Protein AF-A0A7C6YV08-F1 (afdb_monomer)

Foldseek 3Di:
DVVVVVVLVVFDFLDPPADKDKDKDQAKDWPPDDRARIKIFIAGPPDPPHLLRLLQSVLVVVPPPQKDKDKACTIAGPPDDDGGSTMMGMDGDPDDPDDDPVVDPFDPVVQAEVDPDAQLRRFDDDVRPLQWHWYDDPPDIWIWGAADDPPCNVPDDNSSSSNSRSVNSRQVVDVVPDDHDHWDADFQDDPDPRTTTGTD

Secondary structure (DSSP, 8-state):
-HHHHHHHTTSPPSSTT---EEEEES-EESTT----SEEEEEE--S-TTHHHHHHHHHHSGGGSTT-EEEEESS-EESS--SPPSEEEEEE--SS-----GGG-----GGGTBSSS--GGGG---TTS---B-BEE-SS-EEEEEEPPPTTHHHH---HHHHHHHHHHHHHHHHHHHSSPP---B--SBPSSTTEEEEE-

Nearest PDB structures (foldseek):
  1vkw-assembly1_A  TM=6.838E-01  e=5.690E-09  Thermotoga maritima MSB8
  8pkd-assembly1_D  TM=3.858E-01  e=5.523E+00  Orrella dioscoreae
  2dcl-assembly1_C-2  TM=2.223E-01  e=6.626E+00  Pyrococcus horikoshii

pLDDT: mean 86.02, std 8.95, range [53.88, 97.19]

Radius of gyration: 16.63 Å; Cα contacts (8 Å, |Δi|>4): 338; chains: 1; bounding box: 40×39×45 Å

Mean predicted aligned error: 5.74 Å

Solvent-accessible surface area (backbone atoms only — not comparable to full-atom values): 11865 Å² total; per-residue (Å²): 110,72,72,58,58,64,45,56,80,72,50,72,64,66,46,88,89,63,78,70,50,70,50,79,44,69,55,71,48,58,62,86,66,70,97,47,77,35,30,45,35,33,31,64,91,82,53,91,66,44,50,28,34,49,21,21,42,64,46,55,70,65,69,46,86,80,53,39,73,47,83,30,83,59,39,35,56,78,84,58,79,76,79,50,76,39,29,31,36,34,41,80,54,96,58,87,82,81,74,60,79,86,75,58,92,60,77,63,62,78,71,38,26,81,54,96,81,63,70,32,70,77,44,69,36,85,94,60,72,60,55,50,31,40,45,73,56,99,88,50,54,35,35,32,34,49,62,64,56,84,71,54,48,79,74,60,80,54,64,48,25,32,46,11,26,29,49,34,38,36,37,57,58,43,44,73,79,49,70,84,73,74,69,44,82,48,80,51,83,38,95,49,90,63,33,34,26,40,26,58

Structure (mmCIF, N/CA/C/O backbone):
data_AF-A0A7C6YV08-F1
#
_entry.id   AF-A0A7C6YV08-F1
#
loop_
_atom_site.group_PDB
_atom_site.id
_atom_site.type_symbol
_atom_site.label_atom_id
_atom_site.label_alt_id
_atom_site.label_comp_id
_atom_site.label_asym_id
_atom_site.label_entity_id
_atom_site.label_seq_id
_atom_site.pdbx_PDB_ins_code
_atom_site.Cartn_x
_atom_site.Cartn_y
_atom_site.Cartn_z
_atom_site.occupancy
_atom_site.B_iso_or_equiv
_atom_site.auth_seq_id
_atom_site.auth_comp_id
_atom_site.auth_asym_id
_atom_site.auth_atom_id
_atom_site.pdbx_PDB_model_num
ATOM 1 N N . MET A 1 1 ? 9.322 -14.204 -16.835 1.00 55.22 1 MET A N 1
ATOM 2 C CA . MET A 1 1 ? 8.177 -13.265 -16.917 1.00 55.22 1 MET A CA 1
ATOM 3 C C . MET A 1 1 ? 6.812 -13.955 -17.002 1.00 55.22 1 MET A C 1
ATOM 5 O O . MET A 1 1 ? 5.996 -13.657 -16.143 1.00 55.22 1 MET A O 1
ATOM 9 N N . LYS A 1 2 ? 6.558 -14.915 -17.918 1.00 53.88 2 LYS A N 1
ATOM 10 C CA . LYS A 1 2 ? 5.253 -15.627 -18.014 1.00 53.88 2 LYS A CA 1
ATOM 11 C C . LYS A 1 2 ? 4.729 -16.226 -16.692 1.00 53.88 2 LYS A C 1
ATOM 13 O O . LYS A 1 2 ? 3.536 -16.176 -16.443 1.00 53.88 2 LYS A O 1
ATOM 18 N N . GLY A 1 3 ? 5.613 -16.720 -15.821 1.00 64.44 3 GLY A N 1
ATOM 19 C CA . GLY A 1 3 ? 5.219 -17.250 -14.506 1.00 64.44 3 GLY A CA 1
ATOM 20 C C . GLY A 1 3 ? 4.667 -16.204 -13.526 1.00 64.44 3 GLY A C 1
ATOM 21 O O . GLY A 1 3 ? 3.770 -16.526 -12.762 1.00 64.44 3 GLY A O 1
ATOM 22 N N . ILE A 1 4 ? 5.149 -14.953 -13.573 1.00 65.19 4 ILE A N 1
ATOM 23 C CA . ILE A 1 4 ? 4.605 -13.859 -12.744 1.00 65.19 4 ILE A CA 1
ATOM 24 C C . ILE A 1 4 ? 3.259 -13.395 -13.313 1.00 65.19 4 ILE A C 1
ATOM 26 O O . ILE A 1 4 ? 2.347 -13.139 -12.538 1.00 65.19 4 ILE A O 1
ATOM 30 N N . LEU A 1 5 ? 3.118 -13.352 -14.648 1.00 64.62 5 LEU A N 1
ATOM 31 C CA . LEU A 1 5 ? 1.858 -12.994 -15.314 1.00 64.62 5 LEU A CA 1
ATOM 32 C C . LEU A 1 5 ? 0.721 -13.921 -14.872 1.00 64.62 5 LEU A C 1
ATOM 34 O O . LEU A 1 5 ? -0.278 -13.464 -14.334 1.00 64.62 5 LEU A O 1
ATOM 38 N N . ASN A 1 6 ? 0.938 -15.230 -15.012 1.00 67.38 6 ASN A N 1
ATOM 39 C CA . ASN A 1 6 ? -0.061 -16.237 -14.663 1.00 67.38 6 ASN A CA 1
ATOM 40 C C . ASN A 1 6 ? -0.353 -16.283 -13.154 1.00 67.38 6 ASN A C 1
ATOM 42 O O . ASN A 1 6 ? -1.412 -16.752 -12.751 1.00 67.38 6 ASN A O 1
ATOM 46 N N . ALA A 1 7 ? 0.585 -15.834 -12.312 1.00 76.31 7 ALA A N 1
ATOM 47 C CA . ALA A 1 7 ? 0.381 -15.786 -10.869 1.00 76.31 7 ALA A CA 1
ATOM 48 C C . ALA A 1 7 ? -0.539 -14.629 -10.451 1.00 76.31 7 ALA A C 1
ATOM 50 O O . ALA A 1 7 ? -1.307 -14.798 -9.509 1.00 76.31 7 ALA A O 1
ATOM 51 N N . ILE A 1 8 ? -0.491 -13.486 -11.153 1.00 81.12 8 ILE A N 1
ATOM 52 C CA . ILE A 1 8 ? -1.319 -12.314 -10.827 1.00 81.12 8 ILE A CA 1
ATOM 53 C C . ILE A 1 8 ? -2.809 -12.632 -10.957 1.00 81.12 8 ILE A C 1
ATOM 55 O O . ILE A 1 8 ? -3.580 -12.255 -10.077 1.00 81.12 8 ILE A O 1
ATOM 59 N N . ASP A 1 9 ? -3.200 -13.395 -11.978 1.00 78.56 9 ASP A N 1
ATOM 60 C CA . ASP A 1 9 ? -4.594 -13.816 -12.177 1.00 78.56 9 ASP A CA 1
ATOM 61 C C . ASP A 1 9 ? -5.114 -14.720 -11.042 1.00 78.56 9 ASP A C 1
ATOM 63 O O . ASP A 1 9 ? -6.318 -14.799 -10.805 1.00 78.56 9 ASP A O 1
ATOM 67 N N . GLY A 1 10 ? -4.212 -15.393 -10.319 1.00 83.62 10 GLY A N 1
ATOM 68 C CA . GLY A 1 10 ? -4.532 -16.224 -9.157 1.00 83.62 10 GLY A CA 1
ATOM 69 C C . GLY A 1 10 ? -4.480 -15.489 -7.814 1.00 83.62 10 GLY A C 1
ATOM 70 O O . GLY A 1 10 ? -4.758 -16.099 -6.780 1.00 83.62 10 GLY A O 1
ATOM 71 N N . PHE A 1 11 ? -4.097 -14.210 -7.792 1.00 88.75 11 PHE A N 1
ATOM 72 C CA . PHE A 1 11 ? -3.997 -13.438 -6.556 1.00 88.75 11 PHE A CA 1
ATOM 73 C C . PHE A 1 11 ? -5.352 -12.946 -6.057 1.00 88.75 11 PHE A C 1
ATOM 75 O O . PHE A 1 11 ? -6.316 -12.751 -6.797 1.00 88.75 11 PHE A O 1
ATOM 82 N N . ILE A 1 12 ? -5.412 -12.710 -4.747 1.00 89.00 12 ILE A N 1
ATOM 83 C CA . ILE A 1 12 ? -6.632 -12.262 -4.085 1.00 89.00 12 ILE A CA 1
ATOM 84 C C . ILE A 1 12 ? -6.929 -10.830 -4.537 1.00 89.00 12 ILE A C 1
ATOM 86 O O . ILE A 1 12 ? -6.088 -9.939 -4.418 1.00 89.00 12 ILE A O 1
ATOM 90 N N . SER A 1 13 ? -8.141 -10.588 -5.024 1.00 91.19 13 SER A N 1
ATOM 91 C CA . SER A 1 13 ? -8.615 -9.234 -5.314 1.00 91.19 13 SER A CA 1
ATOM 92 C C . SER A 1 13 ? -9.213 -8.602 -4.058 1.00 91.19 13 SER A C 1
ATOM 94 O O . SER A 1 13 ? -10.003 -9.239 -3.366 1.00 91.19 13 SER A O 1
ATOM 96 N N . LEU A 1 14 ? -8.886 -7.333 -3.783 1.00 94.25 14 LEU A N 1
ATOM 97 C CA . LEU A 1 14 ? -9.493 -6.595 -2.666 1.00 94.25 14 LEU A CA 1
ATOM 98 C C . LEU A 1 14 ? -11.000 -6.400 -2.882 1.00 94.25 14 LEU A C 1
ATOM 100 O O . LEU A 1 14 ? -11.799 -6.614 -1.972 1.00 94.25 14 LEU A O 1
ATOM 104 N N . TYR A 1 15 ? -11.381 -6.019 -4.104 1.00 93.88 15 TYR A N 1
ATOM 105 C CA . TYR A 1 15 ? -12.769 -5.944 -4.547 1.00 93.88 15 TYR A CA 1
ATOM 106 C C . TYR A 1 15 ? -12.912 -6.706 -5.869 1.00 93.88 15 TYR A C 1
ATOM 108 O O . TYR A 1 15 ? -12.360 -6.256 -6.872 1.00 93.88 15 TYR A O 1
ATOM 116 N N . PRO A 1 16 ? -13.688 -7.801 -5.925 1.00 89.81 16 PRO A N 1
ATOM 117 C CA . PRO A 1 16 ? -13.867 -8.571 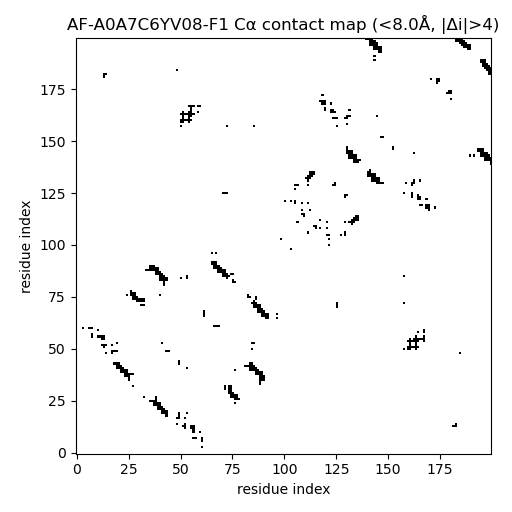-7.161 1.00 89.81 16 PRO A CA 1
ATOM 118 C C . PRO A 1 16 ? -14.449 -7.769 -8.338 1.00 89.81 16 PRO A C 1
ATOM 120 O O . PRO A 1 16 ? -14.262 -8.137 -9.489 1.00 89.81 16 PRO A O 1
ATOM 123 N N . ALA A 1 17 ? -15.163 -6.674 -8.056 1.00 91.25 17 ALA A N 1
ATOM 124 C CA . ALA A 1 17 ? -15.770 -5.810 -9.070 1.00 91.25 17 ALA A CA 1
ATOM 125 C C . ALA A 1 17 ? -14.830 -4.711 -9.607 1.00 91.25 17 ALA A C 1
ATOM 127 O O . ALA A 1 17 ? -15.226 -3.964 -10.502 1.00 91.25 17 ALA A O 1
ATOM 128 N N . VAL A 1 18 ? -13.626 -4.555 -9.043 1.00 92.62 18 VAL A N 1
ATOM 129 C CA . VAL A 1 18 ? -12.645 -3.565 -9.507 1.00 92.62 18 VAL A CA 1
ATOM 130 C C . VAL A 1 18 ? -11.656 -4.249 -10.438 1.00 92.62 18 VAL A C 1
ATOM 132 O O . VAL A 1 18 ? -10.923 -5.142 -10.027 1.00 92.62 18 VAL A O 1
ATOM 135 N N . THR A 1 19 ? -11.623 -3.798 -11.687 1.00 90.38 19 THR A N 1
ATOM 136 C CA . THR A 1 19 ? -10.670 -4.260 -12.699 1.00 90.38 19 THR A CA 1
ATOM 137 C C . THR A 1 19 ? -9.525 -3.261 -12.817 1.00 90.38 19 THR A C 1
ATOM 139 O O . THR A 1 19 ? -9.754 -2.052 -12.796 1.00 90.38 19 THR A O 1
ATOM 142 N N . LEU A 1 20 ? -8.301 -3.770 -12.936 1.00 90.81 20 LEU A N 1
ATOM 143 C CA . LEU A 1 20 ? -7.095 -2.981 -13.161 1.00 90.81 20 LEU A CA 1
ATOM 144 C C . LEU A 1 20 ? -6.385 -3.507 -14.401 1.00 90.81 20 LEU A C 1
ATOM 146 O O . LEU A 1 20 ? -6.264 -4.719 -14.575 1.00 90.81 20 LEU A O 1
ATOM 150 N N . ASP A 1 21 ? -5.872 -2.588 -15.205 1.00 89.19 21 ASP A N 1
ATOM 151 C CA . ASP A 1 21 ? -4.966 -2.912 -16.297 1.00 89.19 21 ASP A CA 1
ATOM 152 C C . ASP A 1 21 ? -3.534 -2.878 -15.773 1.00 89.19 21 ASP A C 1
ATOM 154 O O . ASP A 1 21 ? -3.205 -2.112 -14.862 1.00 89.19 21 ASP A O 1
ATOM 158 N N . TRP A 1 22 ? -2.658 -3.700 -16.336 1.00 88.25 22 TRP A N 1
ATOM 159 C CA . TRP A 1 22 ? -1.258 -3.711 -15.944 1.00 88.25 22 TRP A CA 1
ATOM 160 C C . TRP A 1 22 ? -0.370 -4.276 -17.051 1.00 88.25 22 TRP A C 1
ATOM 162 O O . TRP A 1 22 ? -0.824 -4.998 -17.935 1.00 88.25 22 TRP A O 1
ATOM 172 N N . GLY A 1 23 ? 0.914 -3.930 -17.010 1.00 85.69 23 GLY A N 1
ATOM 173 C CA . GLY A 1 23 ? 1.884 -4.363 -18.007 1.00 85.69 23 GLY A CA 1
ATOM 174 C C . GLY A 1 23 ? 3.322 -4.185 -17.542 1.00 85.69 23 GLY A C 1
ATOM 175 O O . GLY A 1 23 ? 3.601 -3.444 -16.595 1.00 85.69 23 GLY A O 1
ATOM 176 N N . PHE A 1 24 ? 4.238 -4.883 -18.213 1.00 86.00 24 PHE A N 1
ATOM 177 C CA . PHE A 1 24 ? 5.668 -4.701 -18.000 1.00 86.00 24 PHE A CA 1
ATOM 178 C C . PHE A 1 24 ? 6.243 -3.675 -18.965 1.00 86.00 24 PHE A C 1
ATOM 180 O O . PHE A 1 24 ? 5.881 -3.638 -20.138 1.00 86.00 24 PHE A O 1
ATOM 187 N N . THR A 1 25 ? 7.202 -2.906 -18.468 1.00 84.31 25 THR A N 1
ATOM 188 C CA . THR A 1 25 ? 8.052 -2.042 -19.279 1.00 84.31 25 THR A CA 1
ATOM 189 C C . THR A 1 25 ? 9.492 -2.143 -18.810 1.00 84.31 25 THR A C 1
ATOM 191 O O . THR A 1 25 ? 9.772 -2.537 -17.676 1.00 84.31 25 THR A O 1
ATOM 194 N N . GLU A 1 26 ? 10.412 -1.754 -19.679 1.00 84.06 26 GLU A N 1
ATOM 195 C CA . GLU A 1 26 ? 11.840 -1.621 -19.373 1.00 84.06 26 GLU A CA 1
ATOM 196 C C . GLU A 1 26 ? 12.263 -0.144 -19.364 1.00 84.06 26 GLU A C 1
ATOM 198 O O . GLU A 1 26 ? 13.373 0.202 -18.959 1.00 84.06 26 GLU A O 1
ATOM 203 N N . ARG A 1 27 ? 11.365 0.761 -19.783 1.00 82.44 27 ARG A N 1
ATOM 204 C CA . ARG A 1 27 ? 11.659 2.181 -19.976 1.00 82.44 27 ARG A CA 1
ATOM 205 C C . ARG A 1 27 ? 10.730 3.054 -19.147 1.00 82.44 27 ARG A C 1
ATOM 207 O O . ARG A 1 27 ? 9.592 3.321 -19.516 1.00 82.44 27 ARG A O 1
ATOM 214 N N . MET A 1 28 ? 11.278 3.584 -18.058 1.00 84.44 28 MET A N 1
ATOM 215 C CA . MET A 1 28 ? 10.619 4.568 -17.199 1.00 84.44 28 MET A CA 1
ATOM 216 C C . MET A 1 28 ? 11.389 5.891 -17.192 1.00 84.44 28 MET A C 1
ATOM 218 O O . MET A 1 28 ? 12.622 5.902 -17.213 1.00 84.44 28 MET A O 1
ATOM 222 N N . LYS A 1 29 ? 10.672 7.014 -17.088 1.00 83.75 29 LYS A N 1
ATOM 223 C CA . LYS A 1 29 ? 11.240 8.356 -16.868 1.00 83.75 29 LYS A CA 1
ATOM 224 C C . LYS A 1 29 ? 10.541 9.067 -15.715 1.00 83.75 29 LYS A C 1
ATOM 226 O O . LYS A 1 29 ? 9.350 8.870 -15.497 1.00 83.75 29 LYS A O 1
ATOM 231 N N . GLY A 1 30 ? 11.256 9.935 -15.004 1.00 83.19 30 GLY A N 1
ATOM 232 C CA . GLY A 1 30 ? 10.683 10.777 -13.951 1.00 83.19 30 GLY A CA 1
ATOM 233 C C . GLY A 1 30 ? 11.468 10.753 -12.639 1.00 83.19 30 GLY A C 1
ATOM 234 O O . GLY A 1 30 ? 12.505 10.094 -12.541 1.00 83.19 30 GLY A O 1
ATOM 235 N N . PRO A 1 31 ? 10.991 11.496 -11.627 1.00 76.62 31 PRO A N 1
ATOM 236 C CA . PRO A 1 31 ? 11.678 11.616 -10.347 1.00 76.62 31 PRO A CA 1
ATOM 237 C C . PRO A 1 31 ? 11.656 10.288 -9.584 1.00 76.62 31 PRO A C 1
ATOM 239 O O . PRO A 1 31 ? 10.692 9.532 -9.682 1.00 76.62 31 PRO A O 1
ATOM 242 N N . PHE A 1 32 ? 12.699 10.029 -8.790 1.00 77.25 32 PHE A N 1
ATOM 243 C CA . PHE A 1 32 ? 12.842 8.817 -7.966 1.00 77.25 32 PHE A CA 1
ATOM 244 C C . PHE A 1 32 ? 12.870 7.498 -8.755 1.00 77.25 32 PHE A C 1
ATOM 246 O O . PHE A 1 32 ? 12.628 6.437 -8.182 1.00 77.25 32 PHE A O 1
ATOM 253 N N . LYS A 1 33 ? 13.167 7.547 -10.061 1.00 83.94 33 LYS A N 1
ATOM 254 C CA . LYS A 1 33 ? 13.404 6.345 -10.865 1.00 83.94 33 LYS A CA 1
ATOM 255 C C . LYS A 1 33 ? 14.590 5.573 -10.283 1.00 83.94 33 LYS A C 1
ATOM 257 O O . LYS A 1 33 ? 15.649 6.149 -10.051 1.00 83.94 33 LYS A O 1
ATOM 262 N N . VAL A 1 34 ? 14.405 4.274 -10.098 1.00 84.06 34 VAL A N 1
ATOM 263 C CA . VAL A 1 34 ? 15.468 3.323 -9.762 1.00 84.06 34 VAL A CA 1
ATOM 264 C C . VAL A 1 34 ? 15.759 2.507 -11.007 1.00 84.06 34 VAL A C 1
ATOM 266 O O . VAL A 1 34 ? 14.812 2.069 -11.648 1.00 84.06 34 VAL A O 1
ATOM 269 N N . ASP A 1 35 ? 17.031 2.305 -11.346 1.00 82.38 35 ASP A N 1
ATOM 270 C CA . ASP A 1 35 ? 17.405 1.419 -12.448 1.00 82.38 35 ASP A CA 1
ATOM 271 C C . ASP A 1 35 ? 17.084 -0.033 -12.081 1.00 82.38 35 ASP A C 1
ATOM 273 O O . ASP A 1 35 ? 17.667 -0.606 -11.160 1.00 82.38 35 ASP A O 1
ATOM 277 N N . ALA A 1 36 ? 16.135 -0.616 -12.806 1.00 83.75 36 ALA A N 1
ATOM 278 C CA . ALA A 1 36 ? 15.733 -2.008 -12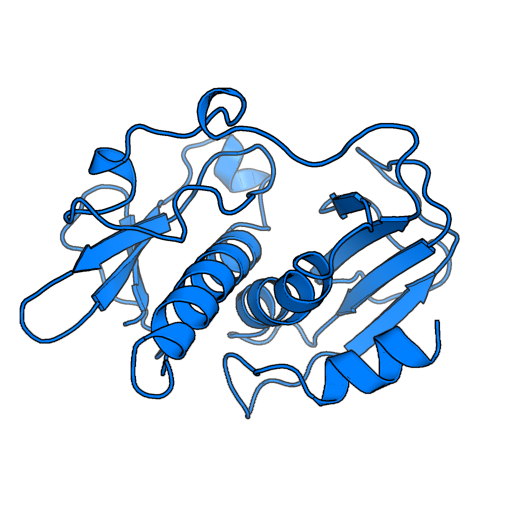.685 1.00 83.75 36 ALA A CA 1
ATOM 279 C C . ALA A 1 36 ? 15.558 -2.625 -14.072 1.00 83.75 36 ALA A C 1
ATOM 281 O O . ALA A 1 36 ? 15.274 -1.916 -15.040 1.00 83.75 36 ALA A O 1
ATOM 282 N N . LEU A 1 37 ? 15.715 -3.949 -14.144 1.00 80.31 37 LEU A N 1
ATOM 283 C CA . LEU A 1 37 ? 15.554 -4.709 -15.383 1.00 80.31 37 LEU A CA 1
ATOM 284 C C . LEU A 1 37 ? 14.110 -4.632 -15.896 1.00 80.31 37 LEU A C 1
ATOM 286 O O . LEU A 1 37 ? 13.887 -4.527 -17.096 1.00 80.31 37 LEU A O 1
ATOM 290 N N . HIS A 1 38 ? 13.138 -4.646 -14.980 1.00 86.38 38 HIS A N 1
ATOM 291 C CA . HIS A 1 38 ? 11.722 -4.616 -15.313 1.00 86.38 38 HIS A CA 1
ATOM 292 C C . HIS A 1 38 ? 10.936 -3.731 -14.343 1.00 86.38 38 HIS A C 1
ATOM 294 O O . HIS A 1 38 ? 11.227 -3.656 -13.143 1.00 86.38 38 HIS A O 1
ATOM 300 N N . TYR A 1 39 ? 9.887 -3.105 -14.872 1.00 88.19 39 TYR A N 1
ATOM 301 C CA . TYR A 1 39 ? 8.897 -2.360 -14.109 1.00 88.19 39 TYR A CA 1
ATOM 302 C C . TYR A 1 39 ? 7.514 -2.926 -14.395 1.00 88.19 39 TYR A C 1
ATOM 304 O O . TYR A 1 39 ? 7.158 -3.136 -15.550 1.00 88.19 39 TYR A O 1
ATOM 312 N N . LEU A 1 40 ? 6.729 -3.148 -13.347 1.00 88.69 40 LEU A N 1
ATOM 313 C CA . LEU A 1 40 ? 5.309 -3.461 -13.432 1.00 88.69 40 LEU A CA 1
ATOM 314 C C . LEU A 1 40 ? 4.521 -2.170 -13.246 1.00 88.69 40 LEU A C 1
ATOM 316 O O . LEU A 1 40 ? 4.588 -1.561 -12.177 1.00 88.69 40 LEU A O 1
ATOM 320 N N . ILE A 1 41 ? 3.781 -1.756 -14.265 1.00 88.50 41 ILE A N 1
ATOM 321 C CA . ILE A 1 41 ? 2.879 -0.609 -14.193 1.00 88.50 41 ILE A CA 1
ATOM 322 C C . ILE A 1 41 ? 1.468 -1.136 -14.058 1.00 88.50 41 ILE A C 1
ATOM 324 O O . ILE A 1 41 ? 1.081 -2.051 -14.778 1.00 88.50 41 ILE A O 1
ATOM 328 N N . ASN A 1 42 ? 0.700 -0.535 -13.159 1.00 88.69 42 ASN A N 1
ATOM 329 C CA . ASN A 1 42 ? -0.737 -0.737 -13.091 1.00 88.69 42 ASN A CA 1
ATOM 330 C C . ASN A 1 42 ? -1.468 0.576 -13.358 1.00 88.69 42 ASN A C 1
ATOM 332 O O . ASN A 1 42 ? -0.999 1.659 -13.005 1.00 88.69 42 ASN A O 1
ATOM 336 N N . SER A 1 43 ? -2.619 0.472 -14.001 1.00 88.75 43 SER A N 1
ATOM 337 C CA . SER A 1 43 ? -3.487 1.571 -14.395 1.00 88.75 43 SER A CA 1
ATOM 338 C C . SER A 1 43 ? -4.946 1.218 -14.127 1.00 88.75 43 SER A C 1
ATOM 340 O O . SER A 1 43 ? -5.319 0.060 -13.949 1.00 88.75 43 SER A O 1
ATOM 342 N N . GLY A 1 44 ? -5.776 2.249 -14.090 1.00 87.25 44 GLY A N 1
ATOM 343 C CA . GLY A 1 44 ? -7.215 2.132 -13.924 1.00 87.25 44 GLY A CA 1
ATOM 344 C C . GLY A 1 44 ? -7.912 3.308 -14.591 1.00 87.25 44 GLY A C 1
ATOM 345 O O . GLY A 1 44 ? -7.272 4.168 -15.201 1.00 87.25 44 GLY A O 1
ATOM 346 N N . GLN A 1 45 ? -9.231 3.356 -14.465 1.00 88.19 45 GLN A N 1
ATOM 347 C CA . GLN A 1 45 ? -10.079 4.368 -15.090 1.00 88.19 45 GLN A CA 1
ATOM 348 C C . GLN A 1 45 ? -10.298 5.600 -14.192 1.00 88.19 45 GLN A C 1
ATOM 350 O O . GLN A 1 45 ? -11.110 6.466 -14.512 1.00 88.19 45 GLN A O 1
ATOM 355 N N . GLY A 1 46 ? -9.603 5.685 -13.055 1.00 86.50 46 GLY A N 1
ATOM 356 C CA . GLY A 1 46 ? -9.772 6.730 -12.045 1.00 86.50 46 GLY A CA 1
ATOM 357 C C . GLY A 1 46 ? -10.979 6.502 -11.131 1.00 86.50 46 GLY A C 1
ATOM 358 O O . GLY A 1 46 ? -11.446 7.438 -10.478 1.00 86.50 46 GLY A O 1
ATOM 359 N N . LYS A 1 47 ? -11.518 5.278 -11.082 1.00 91.38 47 LYS A N 1
ATOM 360 C CA . LYS A 1 47 ? -12.691 4.941 -10.269 1.00 91.38 47 LYS A CA 1
ATOM 361 C C . LYS A 1 47 ? -12.312 4.741 -8.803 1.00 91.38 47 LYS A C 1
ATOM 363 O O . LYS A 1 47 ? -11.215 4.312 -8.444 1.00 91.38 47 LYS A O 1
ATOM 368 N N . LYS A 1 48 ? -13.274 5.011 -7.919 1.00 92.06 48 LYS A N 1
ATOM 369 C CA . LYS A 1 48 ? -13.142 4.717 -6.488 1.00 92.06 48 LYS A CA 1
ATOM 370 C C . LYS A 1 48 ? -12.894 3.218 -6.299 1.00 92.06 48 LYS A C 1
ATOM 372 O O . LYS A 1 48 ? -13.644 2.408 -6.829 1.00 92.06 48 LYS A O 1
ATOM 377 N N . GLY A 1 49 ? -11.885 2.868 -5.510 1.00 94.75 49 GLY A N 1
ATOM 378 C CA . GLY A 1 49 ? -11.499 1.478 -5.266 1.00 94.75 49 GLY A CA 1
ATOM 379 C C . GLY A 1 49 ? -10.201 1.071 -5.952 1.00 94.75 49 GLY A C 1
ATOM 380 O O . GLY A 1 49 ? -9.508 0.192 -5.449 1.00 94.75 49 GLY A O 1
ATOM 381 N N . GLU A 1 50 ? -9.847 1.710 -7.069 1.00 94.81 50 GLU A N 1
ATOM 382 C CA . GLU A 1 50 ? -8.726 1.272 -7.906 1.00 94.81 50 GLU A CA 1
ATOM 383 C C . GLU A 1 50 ? -7.368 1.454 -7.225 1.00 94.81 50 GLU A C 1
ATOM 385 O O . GLU A 1 50 ? -6.544 0.547 -7.259 1.00 94.81 50 GLU A O 1
ATOM 390 N N . ALA A 1 51 ? -7.141 2.585 -6.550 1.00 95.00 51 ALA A N 1
ATOM 391 C CA . ALA A 1 51 ? -5.848 2.886 -5.936 1.00 95.00 51 ALA A CA 1
ATOM 392 C C . ALA A 1 51 ? -5.482 1.902 -4.811 1.00 95.00 51 ALA A C 1
ATOM 394 O O . ALA A 1 51 ? -4.385 1.345 -4.808 1.00 95.00 51 ALA A O 1
ATOM 395 N N . GLU A 1 52 ? -6.393 1.641 -3.870 1.00 96.94 52 GLU A N 1
ATOM 396 C CA . GLU A 1 52 ? -6.137 0.637 -2.836 1.00 96.94 52 GLU A CA 1
ATOM 397 C C . GLU A 1 52 ? -6.162 -0.795 -3.384 1.00 96.94 52 GLU A C 1
ATOM 399 O O . GLU A 1 52 ? -5.446 -1.646 -2.865 1.00 96.94 52 GLU A O 1
ATOM 404 N N . SER A 1 53 ? -6.915 -1.067 -4.456 1.00 96.31 53 SER A N 1
ATOM 405 C CA . SER A 1 53 ? -6.866 -2.379 -5.113 1.00 96.31 53 SER A CA 1
ATOM 406 C C . SER A 1 53 ? -5.506 -2.614 -5.760 1.00 96.31 53 SER A C 1
ATOM 408 O O . SER A 1 53 ? -4.964 -3.706 -5.635 1.00 96.31 53 SER A O 1
ATOM 410 N N . ALA A 1 54 ? -4.911 -1.586 -6.372 1.00 95.12 54 ALA A N 1
ATOM 411 C CA . ALA A 1 54 ? -3.575 -1.661 -6.948 1.00 95.12 54 ALA A CA 1
ATOM 412 C C . ALA A 1 54 ? -2.523 -1.937 -5.867 1.00 95.12 54 ALA A C 1
ATOM 414 O O . ALA A 1 54 ? -1.722 -2.862 -5.999 1.00 95.12 54 ALA A O 1
ATOM 415 N N . GLY A 1 55 ? -2.568 -1.191 -4.758 1.00 96.06 55 GLY A N 1
ATOM 416 C CA . GLY A 1 55 ? -1.698 -1.449 -3.609 1.00 96.06 55 GLY A CA 1
ATOM 417 C C . GLY A 1 55 ? -1.862 -2.866 -3.053 1.00 96.06 55 GLY A C 1
ATOM 418 O O . GLY A 1 55 ? -0.874 -3.525 -2.748 1.00 96.06 55 GLY A O 1
ATOM 419 N N . PHE A 1 56 ? -3.098 -3.360 -2.960 1.00 95.94 56 PHE A N 1
ATOM 420 C CA . PHE A 1 56 ? -3.388 -4.684 -2.413 1.00 95.94 56 PHE A CA 1
ATOM 421 C C . PHE A 1 56 ? -2.915 -5.824 -3.320 1.00 95.94 56 PHE A C 1
ATOM 423 O O . PHE A 1 56 ? -2.204 -6.731 -2.879 1.00 95.94 56 PHE A O 1
ATOM 430 N N . LEU A 1 57 ? -3.309 -5.774 -4.592 1.00 93.69 57 LEU A N 1
ATOM 431 C CA . LEU A 1 57 ? -3.045 -6.821 -5.570 1.00 93.69 57 LEU A CA 1
ATOM 432 C C . LEU A 1 57 ? -1.549 -6.926 -5.863 1.00 93.69 57 LEU A C 1
ATOM 434 O O . LEU A 1 57 ? -0.963 -8.000 -5.743 1.00 93.69 57 LEU A O 1
ATOM 438 N N . PHE A 1 58 ? -0.902 -5.800 -6.167 1.00 92.38 58 PHE A N 1
ATOM 439 C CA . PHE A 1 58 ? 0.492 -5.802 -6.609 1.00 92.38 58 PHE A CA 1
ATOM 440 C C . PHE A 1 58 ? 1.510 -5.873 -5.464 1.00 92.38 58 PHE A C 1
ATOM 442 O O . PHE A 1 58 ? 2.687 -6.104 -5.725 1.00 92.38 58 PHE A O 1
ATOM 449 N N . GLN A 1 59 ? 1.078 -5.802 -4.199 1.00 93.50 59 GLN A N 1
ATOM 450 C CA . GLN A 1 59 ? 1.922 -6.160 -3.053 1.00 93.50 59 GLN A CA 1
ATOM 451 C C . GLN A 1 59 ? 2.077 -7.687 -2.883 1.00 93.50 59 GLN A C 1
ATOM 453 O O . GLN A 1 59 ? 3.089 -8.139 -2.348 1.00 93.50 59 GLN A O 1
ATOM 458 N N . GLN A 1 60 ? 1.125 -8.508 -3.345 1.00 90.81 60 GLN A N 1
ATOM 459 C CA . GLN A 1 60 ? 1.210 -9.978 -3.248 1.00 90.81 60 GLN A CA 1
ATOM 460 C C . GLN A 1 60 ? 2.445 -10.578 -3.946 1.00 90.81 60 GLN A C 1
ATOM 462 O O . GLN A 1 60 ? 3.172 -11.319 -3.281 1.00 90.81 60 GLN A O 1
ATOM 467 N N . PRO A 1 61 ? 2.788 -10.228 -5.205 1.00 85.50 61 PRO A N 1
ATOM 468 C CA . PRO A 1 61 ? 3.991 -10.762 -5.843 1.00 85.50 61 PRO A CA 1
ATOM 469 C C . PRO A 1 61 ? 5.288 -10.313 -5.154 1.00 85.50 61 PRO A C 1
ATOM 471 O O . PRO A 1 61 ? 6.305 -10.986 -5.278 1.00 85.50 61 PRO A O 1
ATOM 474 N N . MET A 1 62 ? 5.276 -9.218 -4.387 1.00 81.38 62 MET A N 1
ATOM 475 C CA . MET A 1 62 ? 6.456 -8.754 -3.638 1.00 81.38 62 MET A CA 1
ATOM 476 C C . MET A 1 62 ? 6.750 -9.593 -2.389 1.00 81.38 62 MET A C 1
ATOM 478 O O . MET A 1 62 ? 7.808 -9.441 -1.783 1.00 81.38 62 MET A O 1
ATOM 482 N N . HIS A 1 63 ? 5.830 -10.479 -1.999 1.00 74.81 63 HIS A N 1
ATOM 483 C CA . HIS A 1 63 ? 6.069 -11.489 -0.970 1.00 74.81 63 HIS A CA 1
ATOM 484 C C . HIS A 1 63 ? 6.743 -12.754 -1.529 1.00 74.81 63 HIS A C 1
ATOM 486 O O . HIS A 1 63 ? 7.095 -13.647 -0.758 1.00 74.81 63 HIS A O 1
ATOM 492 N N . LEU A 1 64 ? 6.946 -12.848 -2.850 1.00 69.44 64 LEU A N 1
ATOM 493 C CA . LEU A 1 64 ? 7.665 -13.963 -3.459 1.00 69.44 64 LEU A CA 1
ATOM 494 C C . LEU A 1 64 ? 9.151 -13.888 -3.085 1.00 69.44 64 LEU A C 1
ATOM 496 O O . LEU A 1 64 ? 9.826 -12.877 -3.285 1.00 69.44 64 LEU A O 1
ATOM 500 N N . ASN A 1 65 ? 9.662 -14.975 -2.508 1.00 70.31 65 ASN A N 1
ATOM 501 C CA . ASN A 1 65 ? 11.028 -15.046 -1.997 1.00 70.31 65 ASN A CA 1
ATOM 502 C C . ASN A 1 65 ? 12.069 -14.775 -3.100 1.00 70.31 65 ASN A C 1
ATOM 504 O O . ASN A 1 65 ? 12.054 -15.424 -4.141 1.00 70.31 65 ASN A O 1
ATOM 508 N N . GLY A 1 66 ? 13.026 -13.884 -2.817 1.00 77.25 66 GLY A N 1
ATOM 509 C CA . GLY A 1 66 ? 14.257 -13.727 -3.606 1.00 77.25 66 GLY A CA 1
ATOM 510 C C . GLY A 1 66 ? 14.271 -12.594 -4.638 1.00 77.25 66 GLY A C 1
ATOM 511 O O . GLY A 1 66 ? 15.312 -12.372 -5.243 1.00 77.25 66 GLY A O 1
ATOM 512 N N . ILE A 1 67 ? 13.175 -11.848 -4.813 1.00 84.00 67 ILE A N 1
ATOM 513 C CA . ILE A 1 67 ? 13.109 -10.716 -5.752 1.00 84.00 67 ILE A CA 1
ATOM 514 C C . ILE A 1 67 ? 13.103 -9.395 -4.975 1.00 84.00 67 ILE A C 1
ATOM 516 O O . ILE A 1 67 ? 12.264 -9.176 -4.100 1.00 84.00 67 ILE A O 1
ATOM 520 N N . GLY A 1 68 ? 14.036 -8.496 -5.297 1.00 86.88 68 GLY A N 1
ATOM 521 C CA . GLY A 1 68 ? 14.030 -7.129 -4.779 1.00 86.88 68 GLY A CA 1
ATOM 522 C C . GLY A 1 68 ? 12.948 -6.305 -5.473 1.00 86.88 68 GLY A C 1
ATOM 523 O O . GLY A 1 68 ? 12.765 -6.435 -6.681 1.00 86.88 68 GLY A O 1
ATOM 524 N N . SER A 1 69 ? 12.231 -5.457 -4.731 1.00 89.56 69 SER A N 1
ATOM 525 C CA . SER A 1 69 ? 11.176 -4.601 -5.289 1.00 89.56 69 SER A CA 1
ATOM 526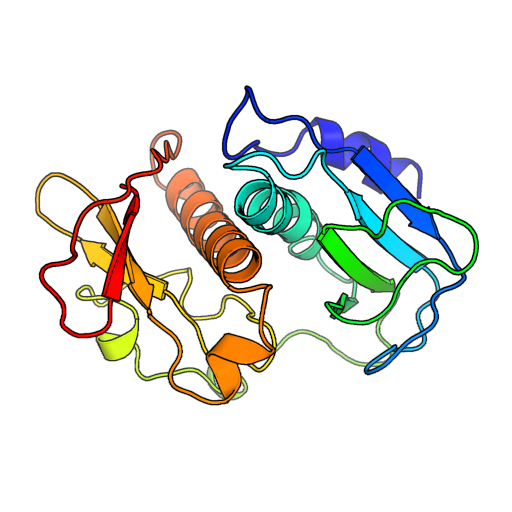 C C . SER A 1 69 ? 11.113 -3.222 -4.630 1.00 89.56 69 SER A C 1
ATOM 528 O O . SER A 1 69 ? 11.466 -3.050 -3.460 1.00 89.56 69 SER A O 1
ATOM 530 N N . VAL A 1 70 ? 10.664 -2.221 -5.393 1.00 89.75 70 VAL A N 1
ATOM 531 C CA . VAL A 1 70 ? 10.444 -0.850 -4.917 1.00 89.75 70 VAL A CA 1
ATOM 532 C C . VAL A 1 70 ? 9.226 -0.222 -5.594 1.00 89.75 70 VAL A C 1
ATOM 534 O O . VAL A 1 70 ? 9.099 -0.238 -6.818 1.00 89.75 70 VAL A O 1
ATOM 537 N N . TRP A 1 71 ? 8.337 0.362 -4.786 1.00 92.44 71 TRP A N 1
ATOM 538 C CA . TRP A 1 71 ? 7.192 1.143 -5.258 1.00 92.44 71 TRP A CA 1
ATOM 539 C C . TRP A 1 71 ? 7.638 2.516 -5.774 1.00 92.44 71 TRP A C 1
ATOM 541 O O . TRP A 1 71 ? 8.388 3.231 -5.108 1.00 92.44 71 TRP A O 1
ATOM 551 N N . LEU A 1 72 ? 7.131 2.907 -6.942 1.00 89.94 72 LEU A N 1
ATOM 552 C CA . LEU A 1 72 ? 7.513 4.106 -7.682 1.00 89.94 72 LEU A CA 1
ATOM 553 C C . LEU A 1 72 ? 6.267 4.942 -8.019 1.00 89.94 72 LEU A C 1
ATOM 555 O O . LEU A 1 72 ? 5.474 4.577 -8.883 1.00 89.94 72 LEU A O 1
ATOM 559 N N . GLY A 1 73 ? 6.100 6.080 -7.336 1.00 83.25 73 GLY A N 1
ATOM 560 C CA . GLY A 1 73 ? 4.933 6.966 -7.493 1.00 83.25 73 GLY A CA 1
ATOM 561 C C . GLY A 1 73 ? 5.074 8.135 -8.463 1.00 83.25 73 GLY A C 1
ATOM 562 O O . GLY A 1 73 ? 4.095 8.810 -8.758 1.00 83.25 73 GLY A O 1
ATOM 563 N N . GLY A 1 74 ? 6.298 8.426 -8.891 1.00 73.31 74 GLY A N 1
ATOM 564 C CA . GLY A 1 74 ? 6.626 9.536 -9.789 1.00 73.31 74 GLY A CA 1
ATOM 565 C C . GLY A 1 74 ? 6.973 9.106 -11.216 1.00 73.31 74 GLY A C 1
ATOM 566 O O . GLY A 1 74 ? 6.526 9.771 -12.154 1.00 73.31 74 GLY A O 1
ATOM 567 N N . PRO A 1 75 ? 7.767 8.033 -11.406 1.00 66.50 75 PRO A N 1
ATOM 568 C CA . PRO A 1 75 ? 8.135 7.558 -12.728 1.00 66.50 75 PRO A CA 1
ATOM 569 C C . PRO A 1 75 ? 6.913 7.164 -13.559 1.00 66.50 75 PRO A C 1
ATOM 571 O O . PRO A 1 75 ? 5.973 6.556 -13.053 1.00 66.50 75 PRO A O 1
ATOM 574 N N . LYS A 1 76 ? 6.961 7.482 -14.851 1.00 74.69 76 LYS A N 1
ATOM 575 C CA . LYS A 1 76 ? 5.965 7.108 -15.856 1.00 74.69 76 LYS A CA 1
ATOM 576 C C . LYS A 1 76 ? 6.634 6.316 -16.965 1.00 74.69 76 LYS A C 1
ATOM 578 O O . LYS A 1 76 ? 7.827 6.508 -17.223 1.00 74.69 76 LYS A O 1
ATOM 583 N N . ASP A 1 77 ? 5.846 5.482 -17.628 1.00 74.00 77 ASP A N 1
ATOM 584 C CA . ASP A 1 77 ? 6.275 4.844 -18.864 1.00 74.00 77 ASP A CA 1
ATOM 585 C C . ASP A 1 77 ? 6.651 5.912 -19.903 1.00 74.00 77 ASP A C 1
ATOM 587 O O . ASP A 1 77 ? 6.082 7.011 -19.937 1.00 74.00 77 ASP A O 1
ATOM 591 N N . VAL A 1 78 ? 7.657 5.620 -20.720 1.00 69.31 78 VAL A N 1
ATOM 592 C CA . VAL A 1 78 ? 8.080 6.509 -21.807 1.00 69.31 78 VAL A CA 1
ATOM 593 C C . VAL A 1 78 ? 7.134 6.416 -23.012 1.00 69.31 78 VAL A C 1
ATOM 595 O O . VAL A 1 78 ? 7.001 7.403 -23.736 1.00 69.31 78 VAL A O 1
ATOM 598 N N . GLU A 1 79 ? 6.468 5.277 -23.193 1.00 67.81 79 GLU A N 1
ATOM 599 C CA . GLU A 1 79 ? 5.694 4.881 -24.375 1.00 67.81 79 GLU A CA 1
ATOM 600 C C . GLU A 1 79 ? 4.207 4.641 -24.078 1.00 67.81 79 GLU A C 1
ATOM 602 O O . GLU A 1 79 ? 3.379 4.814 -24.971 1.00 67.81 79 GLU A O 1
ATOM 607 N N . ILE A 1 80 ? 3.846 4.297 -22.837 1.00 63.66 80 ILE A N 1
ATOM 608 C CA . ILE A 1 80 ? 2.456 4.012 -22.443 1.00 63.66 80 ILE A CA 1
ATOM 609 C C . ILE A 1 80 ? 1.793 5.236 -21.785 1.00 63.66 80 ILE A C 1
ATOM 611 O O . ILE A 1 80 ? 2.285 5.800 -20.805 1.00 63.66 80 ILE A O 1
ATOM 615 N N . ASN A 1 81 ? 0.633 5.625 -22.321 1.00 54.50 81 ASN A N 1
ATOM 616 C CA . ASN A 1 81 ? -0.278 6.648 -21.798 1.00 54.50 81 ASN A CA 1
ATOM 617 C C . ASN A 1 81 ? -1.709 6.067 -21.871 1.00 54.50 81 ASN A C 1
ATOM 619 O O . ASN A 1 81 ? -2.063 5.571 -22.943 1.00 54.50 81 ASN A O 1
ATOM 623 N N . PRO A 1 82 ? -2.547 6.087 -20.813 1.00 56.47 82 PRO A N 1
ATOM 624 C CA . PRO A 1 82 ? -2.536 6.960 -19.634 1.00 56.47 82 PRO A CA 1
ATOM 625 C C . PRO A 1 82 ? -1.453 6.663 -18.589 1.00 56.47 82 PRO A C 1
ATOM 627 O O . PRO A 1 82 ? -0.917 5.563 -18.504 1.00 56.47 82 PRO A O 1
ATOM 630 N N . ALA A 1 83 ? -1.149 7.671 -17.763 1.00 64.00 83 ALA A N 1
ATOM 631 C CA . ALA A 1 83 ? -0.270 7.520 -16.607 1.00 64.00 83 ALA A CA 1
ATOM 632 C C . ALA A 1 83 ? -0.841 6.476 -15.631 1.00 64.00 83 ALA A C 1
ATOM 634 O O . ALA A 1 83 ? -1.969 6.624 -15.161 1.00 64.00 83 ALA A O 1
ATOM 635 N N . GLY A 1 84 ? -0.051 5.445 -15.323 1.00 78.94 84 GLY A N 1
ATOM 636 C CA . GLY A 1 84 ? -0.420 4.422 -14.345 1.00 78.94 84 GLY A CA 1
ATOM 637 C C . GLY A 1 84 ? -0.684 4.992 -12.948 1.00 78.94 84 GLY A C 1
ATOM 638 O O . GLY A 1 84 ? -0.202 6.070 -12.596 1.00 78.94 84 GLY A O 1
ATOM 639 N N . ILE 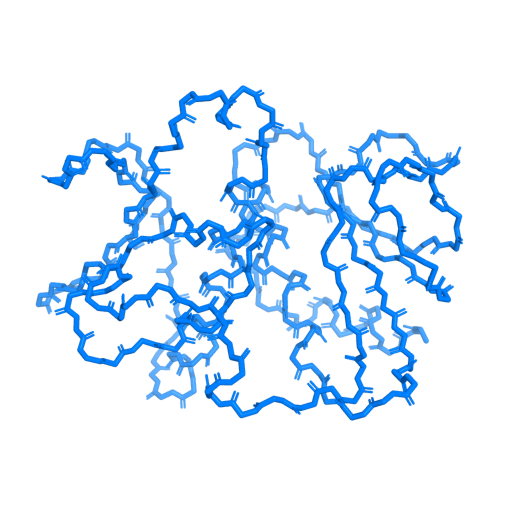A 1 85 ? -1.445 4.248 -12.145 1.00 88.56 85 ILE A N 1
ATOM 640 C CA . ILE A 1 85 ? -1.720 4.546 -10.733 1.00 88.56 85 ILE A CA 1
ATOM 641 C C . ILE A 1 85 ? -0.402 4.556 -9.951 1.00 88.56 85 ILE A C 1
ATOM 643 O O . ILE A 1 85 ? -0.126 5.490 -9.197 1.00 88.56 85 ILE A O 1
ATOM 647 N N . VAL A 1 86 ? 0.414 3.516 -10.135 1.00 90.06 86 VAL A N 1
ATOM 648 C CA . VAL A 1 86 ? 1.745 3.379 -9.539 1.00 90.06 86 VAL A CA 1
ATOM 649 C C . VAL A 1 86 ? 2.550 2.338 -10.325 1.00 90.06 86 VAL A C 1
ATOM 651 O O . VAL A 1 86 ? 1.983 1.450 -10.964 1.00 90.06 86 VAL A O 1
ATOM 654 N N . ALA A 1 87 ? 3.877 2.427 -10.272 1.00 90.44 87 ALA A N 1
ATOM 655 C CA . ALA A 1 87 ? 4.766 1.411 -10.823 1.00 90.44 87 ALA A CA 1
ATOM 656 C C . ALA A 1 87 ? 5.535 0.684 -9.716 1.00 90.44 87 ALA A C 1
ATOM 658 O O . ALA A 1 87 ? 5.711 1.195 -8.610 1.00 90.44 87 ALA A O 1
ATOM 659 N N . THR A 1 88 ? 6.030 -0.510 -10.015 1.00 90.25 88 THR A N 1
ATOM 660 C CA . THR A 1 88 ? 6.979 -1.237 -9.169 1.00 90.25 88 THR A CA 1
ATOM 661 C C . THR A 1 88 ? 8.180 -1.636 -10.000 1.00 90.25 88 THR A C 1
ATOM 663 O O . THR A 1 88 ? 8.028 -2.365 -10.973 1.00 90.25 88 THR A O 1
ATOM 666 N N . ALA A 1 89 ? 9.370 -1.193 -9.607 1.00 90.25 89 ALA A N 1
ATOM 667 C CA . ALA A 1 89 ? 10.615 -1.754 -10.121 1.00 90.25 89 ALA A CA 1
ATOM 668 C C . ALA A 1 89 ? 10.933 -3.047 -9.371 1.00 90.25 89 ALA A C 1
ATOM 670 O O . ALA A 1 89 ? 10.792 -3.093 -8.147 1.00 90.25 89 ALA A O 1
ATOM 671 N N . PHE A 1 90 ? 11.379 -4.076 -10.085 1.00 88.50 90 PHE A N 1
ATOM 672 C CA . PHE A 1 90 ? 11.785 -5.335 -9.472 1.00 88.50 90 PHE A CA 1
ATOM 673 C C . PHE A 1 90 ? 12.918 -6.013 -10.245 1.00 88.50 90 PHE A C 1
ATOM 675 O O . PHE A 1 90 ? 13.142 -5.753 -11.428 1.00 88.50 90 PHE A O 1
ATOM 682 N N . GLY A 1 91 ? 13.647 -6.890 -9.561 1.00 86.50 91 GLY A N 1
ATOM 683 C CA . GLY A 1 91 ? 14.749 -7.632 -10.158 1.00 86.50 91 GLY A CA 1
ATOM 684 C C . GLY A 1 91 ? 15.526 -8.457 -9.144 1.00 86.50 91 GLY A C 1
ATOM 685 O O . GLY A 1 91 ? 15.190 -8.505 -7.957 1.00 86.50 91 GLY A O 1
ATOM 686 N N . GLU A 1 92 ? 16.577 -9.106 -9.630 1.00 86.38 92 GLU A N 1
ATOM 687 C CA . GLU A 1 92 ? 17.524 -9.803 -8.771 1.00 86.38 92 GLU A CA 1
ATOM 688 C C . GLU A 1 92 ? 18.288 -8.781 -7.920 1.00 86.38 92 GLU A C 1
ATOM 690 O O . GLU A 1 92 ? 18.871 -7.830 -8.458 1.00 86.38 92 GLU A O 1
ATOM 695 N N . PRO A 1 93 ? 18.251 -8.908 -6.587 1.00 85.12 93 PRO A N 1
ATOM 696 C CA . PRO A 1 93 ? 18.955 -7.973 -5.740 1.00 85.12 93 PRO A CA 1
ATOM 697 C C . PRO A 1 93 ? 20.459 -8.256 -5.759 1.00 85.12 93 PRO A C 1
ATOM 699 O O . PRO A 1 93 ? 20.892 -9.401 -5.710 1.00 85.12 93 PRO A O 1
ATOM 702 N N . LYS A 1 94 ? 21.269 -7.194 -5.752 1.00 85.69 94 LYS A N 1
ATOM 703 C CA . LYS A 1 94 ? 22.736 -7.305 -5.632 1.00 85.69 94 LYS A CA 1
ATOM 704 C C . LYS A 1 94 ? 23.199 -7.725 -4.231 1.00 85.69 94 LYS A C 1
ATOM 706 O O . LYS A 1 94 ? 24.350 -8.100 -4.052 1.00 85.69 94 LYS A O 1
ATOM 711 N N . GLU A 1 95 ? 22.311 -7.621 -3.246 1.00 85.62 95 GLU A N 1
ATOM 712 C CA . GLU A 1 95 ? 22.580 -7.843 -1.827 1.00 85.62 95 GLU A CA 1
ATOM 713 C C . GLU A 1 95 ? 21.453 -8.666 -1.188 1.00 85.62 95 GLU A C 1
ATOM 715 O O . GLU A 1 95 ? 20.372 -8.842 -1.757 1.00 85.62 95 GLU A O 1
ATOM 720 N N . VAL A 1 96 ? 21.677 -9.151 0.034 1.00 84.69 96 VAL A N 1
ATOM 721 C CA . VAL A 1 96 ? 20.641 -9.841 0.809 1.00 84.69 96 VAL A CA 1
ATOM 722 C C . VAL A 1 96 ? 19.527 -8.854 1.171 1.00 84.69 96 VAL A C 1
ATOM 724 O O . VAL A 1 96 ? 19.725 -7.922 1.938 1.00 84.69 96 VAL A O 1
ATOM 727 N N . ILE A 1 97 ? 18.321 -9.085 0.648 1.00 83.62 97 ILE A N 1
ATOM 728 C CA . ILE A 1 97 ? 17.151 -8.209 0.865 1.00 83.62 97 ILE A CA 1
ATOM 729 C C . ILE A 1 97 ? 16.333 -8.539 2.118 1.00 83.62 97 ILE A C 1
ATOM 731 O O . ILE A 1 97 ? 15.372 -7.834 2.441 1.00 83.62 97 ILE A O 1
ATOM 735 N N . ARG A 1 98 ? 16.674 -9.622 2.827 1.00 83.56 98 ARG A N 1
ATOM 736 C CA . ARG A 1 98 ? 16.014 -9.963 4.090 1.00 83.56 98 ARG A CA 1
ATOM 737 C C . ARG A 1 98 ? 16.510 -9.035 5.187 1.00 83.56 98 ARG A C 1
ATOM 739 O O . ARG A 1 98 ? 17.707 -8.919 5.403 1.00 83.56 98 ARG A O 1
ATOM 746 N N . ARG A 1 99 ? 15.558 -8.429 5.894 1.00 85.50 99 ARG A N 1
ATOM 747 C CA . ARG A 1 99 ? 15.805 -7.520 7.012 1.00 85.50 99 ARG A CA 1
ATOM 748 C C . ARG A 1 99 ? 15.258 -8.100 8.302 1.00 85.50 99 ARG A C 1
ATOM 750 O O . ARG A 1 99 ? 14.164 -8.666 8.323 1.00 85.50 99 ARG A O 1
ATOM 757 N N . GLN A 1 100 ? 15.985 -7.888 9.383 1.00 88.12 100 GLN A N 1
ATOM 758 C CA . GLN A 1 100 ? 15.515 -8.062 10.744 1.00 88.12 100 GLN A CA 1
ATOM 759 C C . GLN A 1 100 ? 14.543 -6.942 11.116 1.00 88.12 100 GLN A C 1
ATOM 761 O O . GLN A 1 100 ? 14.595 -5.834 10.580 1.00 88.12 100 GLN A O 1
ATOM 766 N N . ARG A 1 101 ? 13.667 -7.202 12.093 1.00 85.94 101 ARG A N 1
ATOM 767 C CA . ARG A 1 101 ? 12.661 -6.229 12.555 1.00 85.94 101 ARG A CA 1
ATOM 768 C C . ARG A 1 101 ? 13.280 -4.890 12.991 1.00 85.94 101 ARG A C 1
ATOM 770 O O . ARG A 1 101 ? 12.673 -3.849 12.758 1.00 85.94 101 ARG A O 1
ATOM 777 N N . SER A 1 102 ? 14.477 -4.915 13.578 1.00 89.25 102 SER A N 1
ATOM 778 C CA . SER A 1 102 ? 15.232 -3.737 14.040 1.00 89.25 102 SER A CA 1
ATOM 779 C C . SER A 1 102 ? 15.695 -2.810 12.910 1.00 89.25 102 SER A C 1
ATOM 781 O O . SER A 1 102 ? 15.897 -1.621 13.141 1.00 89.25 102 SER A O 1
ATOM 783 N N . GLU A 1 103 ? 15.823 -3.318 11.684 1.00 90.12 103 GLU A N 1
ATOM 784 C CA . GLU A 1 103 ? 16.267 -2.540 10.521 1.00 90.12 103 GLU A CA 1
ATOM 785 C C . GLU A 1 103 ? 15.130 -1.703 9.909 1.00 90.12 103 GLU A C 1
ATOM 787 O O . GLU A 1 103 ? 15.356 -0.780 9.119 1.00 90.12 103 GLU A O 1
ATOM 792 N N . PHE A 1 104 ? 13.877 -1.991 10.276 1.00 90.94 104 PHE A N 1
ATOM 793 C CA . PHE A 1 104 ? 12.722 -1.240 9.805 1.00 90.94 104 PHE A CA 1
ATOM 794 C C . PHE A 1 104 ? 12.528 0.036 10.625 1.00 90.94 104 PHE A C 1
ATOM 796 O O . PHE A 1 104 ? 12.130 0.015 11.788 1.00 90.94 104 PHE A O 1
ATOM 803 N N . ARG A 1 105 ? 12.684 1.191 9.974 1.00 91.69 105 ARG A N 1
ATOM 804 C CA . ARG A 1 105 ? 12.239 2.473 10.535 1.00 91.69 105 ARG A CA 1
ATOM 805 C C . ARG A 1 105 ? 10.715 2.547 10.443 1.00 91.69 105 ARG A C 1
ATOM 807 O O . ARG A 1 105 ? 10.173 2.916 9.400 1.00 91.69 105 ARG A O 1
ATOM 814 N N . ARG A 1 106 ? 10.009 2.154 11.503 1.00 92.81 106 ARG A N 1
ATOM 815 C CA . ARG A 1 106 ? 8.538 2.196 11.595 1.00 92.81 106 ARG A CA 1
ATOM 816 C C . ARG A 1 106 ? 8.087 3.012 12.795 1.00 92.81 106 ARG A C 1
ATOM 818 O O . ARG A 1 106 ? 8.861 3.281 13.710 1.00 92.81 106 ARG A O 1
ATOM 825 N N . LYS A 1 107 ? 6.831 3.456 12.773 1.00 92.44 107 LYS A N 1
ATOM 826 C CA . LYS A 1 107 ? 6.242 4.128 13.936 1.00 92.44 107 LYS A CA 1
ATOM 827 C C . LYS A 1 107 ? 6.113 3.132 15.089 1.00 92.44 107 LYS A C 1
ATOM 829 O O . LYS A 1 107 ? 6.021 1.934 14.828 1.00 92.44 107 LYS A O 1
ATOM 834 N N . PRO A 1 108 ? 6.062 3.596 16.348 1.00 92.12 108 PRO A N 1
ATOM 835 C CA . PRO A 1 108 ? 5.703 2.726 17.461 1.00 92.12 108 PRO A CA 1
ATOM 836 C C . PRO A 1 108 ? 4.383 2.002 17.177 1.00 92.12 108 PRO A C 1
ATOM 838 O O . PRO A 1 108 ? 3.456 2.624 16.659 1.00 92.12 108 PRO A O 1
ATOM 841 N N . ILE A 1 109 ? 4.291 0.717 17.531 1.00 89.81 109 ILE A N 1
ATOM 842 C CA . ILE A 1 109 ? 3.129 -0.137 17.223 1.00 89.81 109 ILE A CA 1
ATOM 843 C C . ILE A 1 109 ? 1.804 0.479 17.701 1.00 89.81 109 ILE A C 1
ATOM 845 O O . ILE A 1 109 ? 0.839 0.524 16.948 1.00 89.81 109 ILE A O 1
ATOM 849 N N . ALA A 1 110 ? 1.799 1.113 18.879 1.00 89.88 110 ALA A N 1
ATOM 850 C CA . ALA A 1 110 ? 0.638 1.806 19.447 1.00 89.88 110 ALA A CA 1
ATOM 851 C C . ALA A 1 110 ? 0.147 3.020 18.623 1.00 89.88 110 ALA A C 1
ATOM 853 O O . ALA A 1 110 ? -0.928 3.560 18.872 1.00 89.88 110 ALA A O 1
ATOM 854 N N . LYS A 1 111 ? 0.939 3.499 17.653 1.00 90.69 111 LYS A N 1
ATOM 855 C CA . LYS A 1 111 ? 0.540 4.536 16.683 1.00 90.69 111 LYS A CA 1
ATOM 856 C C . LYS A 1 111 ? -0.023 3.953 15.386 1.00 90.69 111 LYS A C 1
ATOM 858 O O . LYS A 1 111 ? -0.445 4.734 14.535 1.00 90.69 111 LYS A O 1
ATOM 863 N N . ILE A 1 112 ? 0.015 2.632 15.232 1.00 91.31 112 ILE A N 1
ATOM 864 C CA . ILE A 1 112 ? -0.427 1.887 14.052 1.00 91.31 112 ILE A CA 1
ATOM 865 C C . ILE A 1 112 ? -1.638 1.012 14.378 1.00 91.31 112 ILE A C 1
ATOM 867 O O . ILE A 1 112 ? -2.509 0.893 13.531 1.00 91.31 112 ILE A O 1
ATOM 871 N N . ILE A 1 113 ? -1.743 0.462 15.587 1.00 90.81 113 ILE A N 1
ATOM 872 C CA . ILE A 1 113 ? -2.874 -0.372 16.002 1.00 90.81 113 ILE A CA 1
ATOM 873 C C . ILE A 1 113 ? -3.159 -0.216 17.508 1.00 90.81 113 ILE A C 1
ATOM 875 O O . ILE A 1 113 ? -2.271 0.165 18.273 1.00 90.81 113 ILE A O 1
ATOM 879 N N . ASN A 1 114 ? -4.388 -0.500 17.948 1.00 90.19 114 ASN A N 1
ATOM 880 C CA . ASN A 1 114 ? -4.781 -0.562 19.370 1.00 90.19 114 ASN A CA 1
ATOM 881 C C . ASN A 1 114 ? -4.611 -1.954 20.025 1.00 90.19 114 ASN A C 1
ATOM 883 O O . ASN A 1 114 ? -5.048 -2.161 21.151 1.00 90.19 114 ASN A O 1
ATOM 887 N N . SER A 1 115 ? -3.992 -2.900 19.326 1.00 81.94 115 SER A N 1
ATOM 888 C CA . SER A 1 115 ? -3.789 -4.302 19.708 1.00 81.94 115 SER A CA 1
ATOM 889 C C . SER A 1 115 ? -2.299 -4.633 19.559 1.00 81.94 115 SER A C 1
ATOM 891 O O . SER A 1 115 ? -1.663 -4.088 18.659 1.00 81.94 115 SER A O 1
ATOM 893 N N . PRO A 1 116 ? -1.702 -5.483 20.411 1.00 71.69 116 PRO A N 1
ATOM 894 C CA . PRO A 1 116 ? -0.261 -5.757 20.366 1.00 71.69 116 PRO A CA 1
ATOM 895 C C . PRO A 1 116 ? 0.194 -6.475 19.083 1.00 71.69 116 PRO A C 1
ATOM 897 O O . PRO A 1 116 ? 1.341 -6.305 18.665 1.00 71.69 116 PRO A O 1
ATOM 900 N N . ASP A 1 117 ? -0.707 -7.216 18.434 1.00 71.94 117 ASP A N 1
ATOM 901 C CA . ASP A 1 117 ? -0.407 -8.020 17.249 1.00 71.94 117 ASP A CA 1
ATOM 902 C C . ASP A 1 117 ? -0.885 -7.327 15.964 1.00 71.94 117 ASP A C 1
ATOM 904 O O . ASP A 1 117 ? -2.090 -7.239 15.716 1.00 71.94 117 ASP A O 1
ATOM 908 N N . ASP A 1 118 ? 0.051 -6.847 15.133 1.00 74.38 118 ASP A N 1
ATOM 909 C CA . ASP A 1 118 ? -0.255 -6.319 13.795 1.00 74.38 118 ASP A CA 1
ATOM 910 C C . ASP A 1 118 ? 0.761 -6.770 12.730 1.00 74.38 118 ASP A C 1
ATOM 912 O O . ASP A 1 118 ? 1.913 -6.312 12.726 1.00 74.38 118 ASP A O 1
ATOM 916 N N . PRO A 1 119 ? 0.339 -7.616 11.777 1.00 76.31 119 PRO A N 1
ATOM 917 C CA . PRO A 1 119 ? 1.176 -8.045 10.658 1.00 76.31 119 PRO A CA 1
ATOM 918 C C . PRO A 1 119 ? 1.475 -6.927 9.643 1.00 76.31 119 PRO A C 1
ATOM 920 O O . PRO A 1 119 ? 2.433 -7.027 8.876 1.00 76.31 119 PRO A O 1
ATOM 923 N N . SER A 1 120 ? 0.703 -5.837 9.636 1.00 84.50 120 SER A N 1
ATOM 924 C CA . SER A 1 120 ? 0.892 -4.707 8.720 1.00 84.50 120 SER A CA 1
ATOM 925 C C . SER A 1 120 ? 1.915 -3.675 9.212 1.00 84.50 120 SER A C 1
ATOM 927 O O . SER A 1 120 ? 2.276 -2.764 8.466 1.00 84.50 120 SER A O 1
ATOM 929 N N . HIS A 1 121 ? 2.444 -3.812 10.438 1.00 90.00 121 HIS A N 1
ATOM 930 C CA . HIS A 1 121 ? 3.418 -2.866 11.006 1.00 90.00 121 HIS A CA 1
ATOM 931 C C . HIS A 1 121 ? 4.647 -2.679 10.107 1.00 90.00 121 HIS A C 1
ATOM 933 O O . HIS A 1 121 ? 5.190 -1.579 9.996 1.00 90.00 121 HIS A O 1
ATOM 939 N N . LEU A 1 122 ? 5.071 -3.750 9.435 1.00 90.81 122 LEU A N 1
ATOM 940 C CA . LEU A 1 122 ? 6.237 -3.742 8.553 1.00 90.81 122 LEU A CA 1
ATOM 941 C C . LEU A 1 122 ? 5.905 -3.393 7.097 1.00 90.81 122 LEU A C 1
ATOM 943 O O . LEU A 1 122 ? 6.839 -3.173 6.317 1.00 90.81 122 LEU A O 1
ATOM 947 N N . ALA A 1 123 ? 4.623 -3.255 6.747 1.00 93.44 123 ALA A N 1
ATOM 948 C CA . ALA A 1 123 ? 4.188 -2.919 5.397 1.00 93.44 123 ALA A CA 1
ATOM 949 C C . ALA A 1 123 ? 4.882 -1.635 4.890 1.00 93.44 123 ALA A C 1
ATOM 951 O O . ALA A 1 123 ? 5.107 -0.693 5.670 1.00 93.44 123 ALA A O 1
ATOM 952 N N . PRO A 1 124 ? 5.309 -1.585 3.615 1.00 93.94 124 PRO A N 1
ATOM 953 C CA . PRO A 1 124 ? 5.916 -0.388 3.051 1.00 93.94 124 PRO A CA 1
ATOM 954 C C . PRO A 1 124 ? 4.878 0.726 2.836 1.00 93.94 124 PRO A C 1
ATOM 956 O O . PRO A 1 124 ? 3.680 0.490 2.748 1.00 93.94 124 PRO A O 1
ATOM 959 N N . SER A 1 125 ? 5.352 1.970 2.763 1.00 94.50 125 SER A N 1
ATOM 960 C CA . SER A 1 125 ? 4.573 3.111 2.260 1.00 94.50 125 SER A CA 1
ATOM 961 C C . SER A 1 125 ? 5.499 4.118 1.591 1.00 94.50 125 SER A C 1
ATOM 963 O O . SER A 1 125 ? 6.660 4.256 1.996 1.00 94.50 125 SER A O 1
ATOM 965 N N . GLY A 1 126 ? 5.008 4.833 0.582 1.00 91.12 126 GLY A N 1
ATOM 966 C CA . GLY A 1 126 ? 5.794 5.850 -0.116 1.00 91.12 126 GLY A CA 1
ATOM 967 C C . GLY A 1 126 ? 6.175 6.994 0.823 1.00 91.12 126 GLY A C 1
ATOM 968 O O . GLY A 1 126 ? 5.321 7.566 1.486 1.00 91.12 126 GLY A O 1
ATOM 969 N N . LEU A 1 127 ? 7.470 7.324 0.913 1.00 89.50 127 LEU A N 1
ATOM 970 C CA . LEU A 1 127 ? 8.043 8.250 1.913 1.00 89.50 127 LEU A CA 1
ATOM 971 C C . LEU A 1 127 ? 7.893 7.785 3.381 1.00 89.50 127 LEU A C 1
ATOM 973 O O . LEU A 1 127 ? 8.151 8.550 4.309 1.00 89.50 127 LEU A O 1
ATOM 977 N N . ASN A 1 128 ? 7.472 6.535 3.605 1.00 92.25 128 ASN A N 1
ATOM 978 C CA . ASN A 1 128 ? 7.313 5.894 4.912 1.00 92.25 128 ASN A CA 1
ATOM 979 C C . ASN A 1 128 ? 6.390 6.596 5.954 1.00 92.25 128 ASN A C 1
ATOM 981 O O . ASN A 1 128 ? 6.635 6.474 7.163 1.00 92.25 128 ASN A O 1
ATOM 985 N N . PRO A 1 129 ? 5.307 7.316 5.582 1.00 91.69 129 PRO A N 1
ATOM 986 C CA . PRO A 1 129 ? 4.438 7.940 6.562 1.00 91.69 129 PRO A CA 1
ATOM 987 C C . PRO A 1 129 ? 3.642 6.894 7.354 1.00 91.69 129 PRO A C 1
ATOM 989 O O . PRO A 1 129 ? 3.250 7.202 8.482 1.00 91.69 129 PRO A O 1
ATOM 992 N N . GLN A 1 130 ? 3.388 5.694 6.814 1.00 94.69 130 GLN A N 1
ATOM 993 C CA . GLN A 1 130 ? 2.460 4.686 7.359 1.00 94.69 130 GLN A CA 1
ATOM 994 C C . GLN A 1 130 ? 1.078 5.308 7.629 1.00 94.69 130 GLN A C 1
ATOM 996 O O . GLN A 1 130 ? 0.763 5.613 8.782 1.00 94.69 130 GLN A O 1
ATOM 1001 N N . PRO A 1 131 ? 0.298 5.685 6.596 1.00 95.62 131 PRO A N 1
ATOM 1002 C CA . PRO A 1 131 ? -0.927 6.473 6.744 1.00 95.62 131 PRO A CA 1
ATOM 1003 C C . PRO A 1 131 ? -2.149 5.663 7.197 1.00 95.62 131 PRO A C 1
ATOM 1005 O O . PRO A 1 131 ? -3.271 6.138 7.043 1.00 95.62 131 PRO A O 1
ATOM 1008 N N . TRP A 1 132 ? -1.948 4.489 7.786 1.00 94.81 132 TRP A N 1
ATOM 1009 C CA . TRP A 1 132 ? -2.993 3.677 8.398 1.00 94.81 132 TRP A CA 1
ATOM 1010 C C . TRP A 1 132 ? -2.952 3.757 9.924 1.00 94.81 132 TRP A C 1
ATOM 1012 O O . TRP A 1 132 ? -1.918 4.044 10.535 1.00 94.81 132 TRP A O 1
ATOM 1022 N N . TYR A 1 133 ? -4.110 3.504 10.515 1.00 93.88 133 TYR A N 1
ATOM 1023 C CA . TYR A 1 133 ? -4.274 3.022 11.874 1.00 93.88 133 TYR A CA 1
ATOM 1024 C C . TYR A 1 133 ? -5.278 1.871 11.829 1.00 93.88 133 TYR A C 1
ATOM 1026 O O . TYR A 1 133 ? -6.198 1.907 11.016 1.00 93.88 133 TYR A O 1
ATOM 1034 N N . TRP A 1 134 ? -5.113 0.880 12.690 1.00 92.12 134 TRP A N 1
ATOM 1035 C CA . TRP A 1 134 ? -6.024 -0.239 12.855 1.00 92.12 134 TRP A CA 1
ATOM 1036 C C . TRP A 1 134 ? -6.692 -0.138 14.215 1.00 92.12 134 TRP A C 1
ATOM 1038 O O . TRP A 1 134 ? -6.038 -0.020 15.251 1.00 92.12 134 TRP A O 1
ATOM 1048 N N . GLU A 1 135 ? -8.011 -0.187 14.211 1.00 91.56 135 GLU A N 1
ATOM 1049 C CA . GLU A 1 135 ? -8.808 -0.163 15.427 1.00 91.56 135 GLU A CA 1
ATOM 1050 C C . GLU A 1 135 ? -9.581 -1.474 15.494 1.00 91.56 135 GLU A C 1
ATOM 1052 O O . GLU A 1 135 ? -10.600 -1.665 14.830 1.00 91.56 135 GLU A O 1
ATOM 1057 N N . LYS A 1 136 ? -9.026 -2.417 16.254 1.00 89.19 136 LYS A N 1
ATOM 1058 C CA . LYS A 1 136 ? -9.672 -3.680 16.580 1.00 89.19 136 LYS A CA 1
ATOM 1059 C C . LYS A 1 136 ? -10.691 -3.423 17.682 1.00 89.19 136 LYS A C 1
ATOM 1061 O O . LYS A 1 136 ? -10.350 -2.906 18.744 1.00 89.19 136 LYS A O 1
ATOM 1066 N N . THR A 1 137 ? -11.929 -3.776 17.405 1.00 87.06 137 THR A N 1
ATOM 1067 C CA . THR A 1 137 ? -13.030 -3.798 18.371 1.00 87.06 137 THR A CA 1
ATOM 1068 C C . THR A 1 137 ? -13.460 -5.248 18.578 1.00 87.06 137 THR A C 1
ATOM 1070 O O . THR A 1 137 ? -12.917 -6.144 17.924 1.00 87.06 137 THR A O 1
ATOM 1073 N N . ASP A 1 138 ? -14.422 -5.491 19.463 1.00 83.00 138 ASP A N 1
ATOM 1074 C CA . ASP A 1 138 ? -14.881 -6.851 19.761 1.00 83.00 138 ASP A CA 1
ATOM 1075 C C . ASP A 1 138 ? -15.503 -7.550 18.539 1.00 83.00 138 ASP A C 1
ATOM 1077 O O . ASP A 1 138 ? -15.395 -8.767 18.409 1.00 83.00 138 ASP A 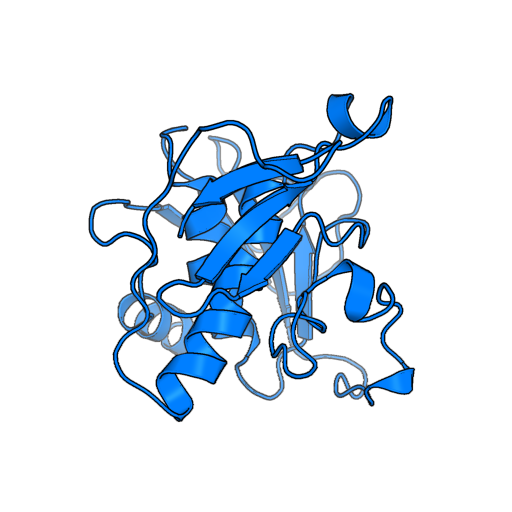O 1
ATOM 1081 N N . ASP A 1 139 ? -16.118 -6.796 17.618 1.00 83.06 139 ASP A N 1
ATOM 1082 C CA . ASP A 1 139 ? -16.895 -7.348 16.501 1.00 83.06 139 ASP A CA 1
ATOM 1083 C C . ASP A 1 139 ? -16.310 -7.063 15.108 1.00 83.06 139 ASP A C 1
ATOM 1085 O O . ASP A 1 139 ? -16.707 -7.695 14.127 1.00 83.06 139 ASP A O 1
ATOM 1089 N N . ARG A 1 140 ? -15.388 -6.101 14.983 1.00 86.38 140 ARG A N 1
ATOM 1090 C CA . ARG A 1 140 ? -14.829 -5.691 13.686 1.00 86.38 140 ARG A CA 1
ATOM 1091 C C . ARG A 1 140 ? -13.442 -5.069 13.793 1.00 86.38 140 ARG A C 1
ATOM 1093 O O . ARG A 1 140 ? -13.031 -4.559 14.837 1.00 86.38 140 ARG A O 1
ATOM 1100 N N . LEU A 1 141 ? -12.755 -5.039 12.658 1.00 88.94 141 LEU A N 1
ATOM 1101 C CA . LEU A 1 141 ? -11.523 -4.291 12.467 1.00 88.94 141 LEU A CA 1
ATOM 1102 C C . LEU A 1 141 ? -11.827 -3.046 11.640 1.00 88.94 141 LEU A C 1
ATOM 1104 O O . LEU A 1 141 ? -12.334 -3.150 10.533 1.00 88.94 141 LEU A O 1
ATOM 1108 N N . LEU A 1 142 ? -11.517 -1.864 12.157 1.00 93.00 142 LEU A N 1
ATOM 1109 C CA . LEU A 1 142 ? -11.648 -0.616 11.415 1.00 93.00 142 LEU A CA 1
ATOM 1110 C C . LEU A 1 142 ? -10.281 -0.188 10.879 1.00 93.00 1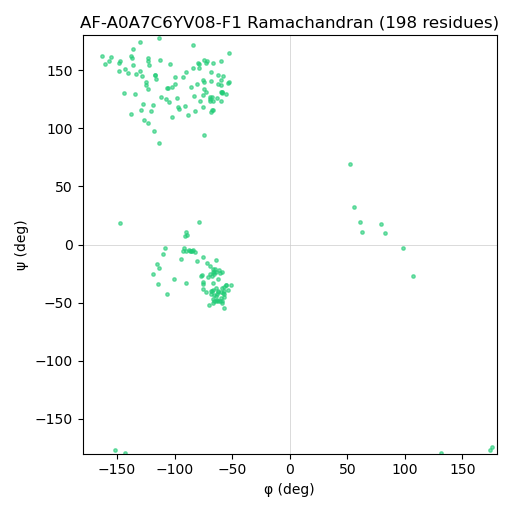42 LEU A C 1
ATOM 1112 O O . LEU A 1 142 ? -9.266 -0.314 11.565 1.00 93.00 142 LEU A O 1
ATOM 1116 N N . LEU A 1 143 ? -10.275 0.404 9.684 1.00 94.38 143 LEU A N 1
ATOM 1117 C CA . LEU A 1 143 ? -9.095 1.010 9.071 1.00 94.38 143 LEU A CA 1
ATOM 1118 C C . LEU A 1 143 ? -9.271 2.531 8.953 1.00 94.38 143 LEU A C 1
ATOM 1120 O O . LEU A 1 143 ? -9.754 3.031 7.934 1.00 94.38 143 LEU A O 1
ATOM 1124 N N . PRO A 1 144 ? -8.925 3.319 9.981 1.00 94.69 144 PRO A N 1
ATOM 1125 C CA . PRO A 1 144 ? -8.767 4.757 9.813 1.00 94.69 144 PRO A CA 1
ATOM 1126 C C . PRO A 1 144 ? -7.561 5.134 8.927 1.00 94.69 144 PRO A C 1
ATOM 1128 O O . PRO A 1 144 ? -6.414 4.782 9.197 1.00 94.69 144 PRO A O 1
ATOM 1131 N N . LYS A 1 145 ? -7.806 5.944 7.892 1.00 94.69 145 LYS A N 1
ATOM 1132 C CA . LYS A 1 145 ? -6.784 6.620 7.078 1.00 94.69 145 LYS A CA 1
ATOM 1133 C C . LYS A 1 145 ? -6.344 7.906 7.759 1.00 94.69 145 LYS A C 1
ATOM 1135 O O . LYS A 1 145 ? -7.172 8.771 8.047 1.00 94.69 145 LYS A O 1
ATOM 1140 N N . ARG A 1 146 ? -5.039 8.089 7.951 1.00 93.75 146 ARG A N 1
ATOM 1141 C CA . ARG A 1 146 ? -4.484 9.343 8.465 1.00 93.75 146 ARG A CA 1
ATOM 1142 C C . ARG A 1 146 ? -4.545 10.433 7.403 1.00 93.75 146 ARG A C 1
ATOM 1144 O O . ARG A 1 146 ? -4.066 10.258 6.284 1.00 93.75 146 ARG A O 1
ATOM 1151 N N . LEU A 1 147 ? -5.044 11.597 7.795 1.00 91.88 147 LEU A N 1
ATOM 1152 C CA . LEU A 1 147 ? -4.992 12.805 6.987 1.00 91.88 147 LEU A CA 1
ATOM 1153 C C . LEU A 1 147 ? -3.569 13.368 7.030 1.00 91.88 147 LEU A C 1
ATOM 1155 O O . LEU A 1 147 ? -3.037 13.699 8.094 1.00 91.88 147 LEU A O 1
ATOM 1159 N N . LEU A 1 148 ? -2.922 13.432 5.867 1.00 91.56 148 LEU A N 1
ATOM 1160 C CA . LEU A 1 148 ? -1.595 14.028 5.755 1.00 91.56 148 LEU A CA 1
ATOM 1161 C C . LEU A 1 148 ? -1.686 15.539 5.997 1.00 91.56 148 LEU A C 1
ATOM 1163 O O . LEU A 1 148 ? -2.631 16.199 5.566 1.00 91.56 148 LEU A O 1
ATOM 1167 N N . LYS A 1 149 ? -0.697 16.082 6.709 1.00 91.00 149 LYS A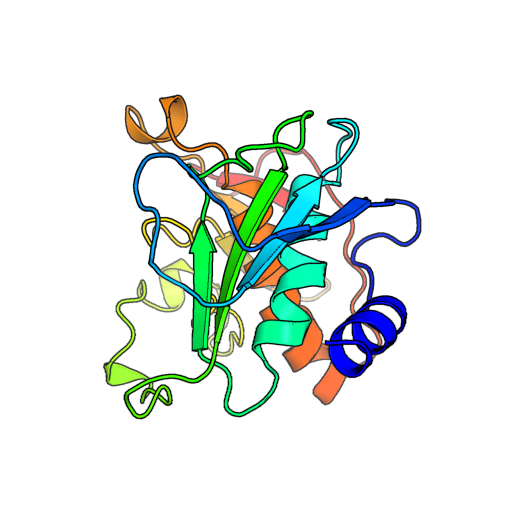 N 1
ATOM 1168 C CA . LYS A 1 149 ? -0.599 17.521 6.969 1.00 91.00 149 LYS A CA 1
ATOM 1169 C C . LYS A 1 149 ? -0.016 18.241 5.752 1.00 91.00 149 LYS A C 1
ATOM 1171 O O . LYS A 1 149 ? 0.719 17.643 4.963 1.00 91.00 149 LYS A O 1
ATOM 1176 N N . LEU A 1 150 ? -0.311 19.532 5.630 1.00 90.19 150 LEU A N 1
ATOM 1177 C CA . LEU A 1 150 ? 0.369 20.403 4.673 1.00 90.19 150 LEU A CA 1
ATOM 1178 C C . LEU A 1 150 ? 1.875 20.493 5.001 1.00 90.19 150 LEU A C 1
ATOM 1180 O O . LEU A 1 150 ? 2.231 20.446 6.180 1.00 90.19 150 LEU A O 1
ATOM 1184 N N . PRO A 1 151 ? 2.755 20.607 3.986 1.00 90.31 151 PRO A N 1
ATOM 1185 C CA . PRO A 1 151 ? 2.449 20.629 2.548 1.00 90.31 151 PRO A CA 1
ATOM 1186 C C . PRO A 1 151 ? 2.346 19.230 1.908 1.00 90.31 151 PRO A C 1
ATOM 1188 O O . PRO A 1 151 ? 1.978 19.119 0.743 1.00 90.31 151 PRO A O 1
ATOM 1191 N N . ILE A 1 152 ? 2.645 18.154 2.646 1.00 89.31 152 ILE A N 1
ATOM 1192 C CA . ILE A 1 152 ? 2.746 16.783 2.111 1.00 89.31 152 ILE A CA 1
ATOM 1193 C C . ILE A 1 152 ? 1.450 16.346 1.411 1.00 89.31 152 ILE A C 1
ATOM 1195 O O . ILE A 1 152 ? 1.509 15.744 0.341 1.00 89.31 152 ILE A O 1
ATOM 1199 N N . SER A 1 153 ? 0.281 16.685 1.962 1.00 89.31 153 SER A N 1
ATOM 1200 C CA . SER A 1 153 ? -1.024 16.352 1.364 1.00 89.31 153 SER A CA 1
ATOM 1201 C C . SER A 1 153 ? -1.273 16.963 -0.023 1.00 89.31 153 SER A C 1
ATOM 1203 O O . SER A 1 153 ? -2.087 16.435 -0.786 1.00 89.31 153 SER A O 1
ATOM 1205 N N . LEU A 1 154 ? -0.574 18.047 -0.385 1.00 87.31 154 LEU A N 1
ATOM 1206 C CA . LEU A 1 154 ? -0.695 18.657 -1.712 1.00 87.31 154 LEU A CA 1
ATOM 1207 C C . LEU A 1 154 ? -0.032 17.790 -2.782 1.00 87.31 154 LEU A C 1
ATOM 1209 O O . LEU A 1 154 ? -0.608 17.604 -3.855 1.00 87.31 154 LEU A O 1
ATOM 1213 N N . PHE A 1 155 ? 1.130 17.218 -2.468 1.00 86.88 155 PHE A N 1
ATOM 1214 C CA . PHE A 1 155 ? 1.979 16.527 -3.439 1.00 86.88 155 PHE A CA 1
ATOM 1215 C C . PHE A 1 155 ? 1.843 15.003 -3.392 1.00 86.88 155 PHE A C 1
ATOM 1217 O O . PHE A 1 155 ? 1.991 14.340 -4.414 1.00 86.88 155 PHE A O 1
ATOM 1224 N N . TYR A 1 156 ? 1.531 14.427 -2.231 1.00 90.31 156 TYR A N 1
ATOM 1225 C CA . TYR A 1 156 ? 1.473 12.980 -2.070 1.00 90.31 156 TYR A CA 1
ATOM 1226 C C . TYR A 1 156 ? 0.086 12.420 -2.403 1.00 90.31 156 TYR A C 1
ATOM 1228 O O . TYR A 1 156 ? -0.881 12.658 -1.678 1.00 90.31 156 TYR A O 1
ATOM 1236 N N . LYS A 1 157 ? -0.010 11.658 -3.500 1.00 89.00 157 LYS A N 1
ATOM 1237 C CA . LYS A 1 157 ? -1.275 11.094 -4.013 1.00 89.00 157 LYS A CA 1
ATOM 1238 C C . LYS A 1 157 ? -1.418 9.580 -3.833 1.00 89.00 157 LYS A C 1
ATOM 1240 O O . LYS A 1 157 ? -2.479 9.038 -4.112 1.00 89.00 157 LYS A O 1
ATOM 1245 N N . LEU A 1 158 ? -0.398 8.907 -3.300 1.00 92.94 158 LEU A N 1
ATOM 1246 C CA . LEU A 1 158 ? -0.375 7.447 -3.152 1.00 92.94 158 LEU A CA 1
ATOM 1247 C C . LEU A 1 158 ? -0.939 6.932 -1.821 1.00 92.94 158 LEU A C 1
ATOM 1249 O O . LEU A 1 158 ? -0.807 5.754 -1.513 1.00 92.94 158 LEU A O 1
ATOM 1253 N N . THR A 1 159 ? -1.591 7.774 -1.016 1.00 95.62 159 THR A N 1
ATOM 1254 C CA . THR A 1 159 ? -2.082 7.349 0.306 1.00 95.62 159 THR A CA 1
ATOM 1255 C C . THR A 1 159 ? -3.028 6.153 0.231 1.00 95.62 159 THR A C 1
ATOM 1257 O O . THR A 1 159 ? -2.986 5.304 1.108 1.00 95.62 159 THR A O 1
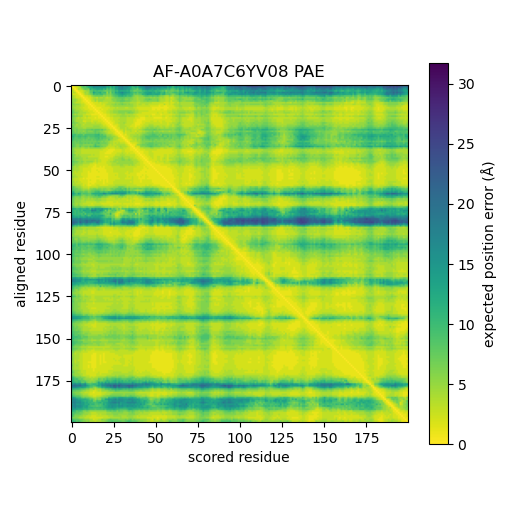ATOM 1260 N N . GLU A 1 160 ? -3.881 6.061 -0.790 1.00 95.94 160 GLU A N 1
ATOM 1261 C CA . GLU A 1 160 ? -4.800 4.919 -0.916 1.00 95.94 160 GLU A CA 1
ATOM 1262 C C . GLU A 1 160 ? -4.082 3.653 -1.401 1.00 95.94 160 GLU A C 1
ATOM 1264 O O . GLU A 1 160 ? -4.396 2.571 -0.915 1.00 95.94 160 GLU A O 1
ATOM 1269 N N . VAL A 1 161 ? -3.041 3.793 -2.230 1.00 96.69 161 VAL A N 1
ATOM 1270 C CA . VAL A 1 161 ? -2.123 2.690 -2.567 1.00 96.69 161 VAL A CA 1
ATOM 1271 C C . VAL A 1 161 ? -1.442 2.162 -1.300 1.00 96.69 161 VAL A C 1
ATOM 1273 O O . VAL A 1 161 ? -1.459 0.959 -1.060 1.00 96.69 161 VAL A O 1
ATOM 1276 N N . ASP A 1 162 ? -0.931 3.047 -0.436 1.00 97.19 162 ASP A N 1
ATOM 1277 C CA . ASP A 1 162 ? -0.320 2.654 0.845 1.00 97.19 162 ASP A CA 1
ATOM 1278 C C . ASP A 1 162 ? -1.290 1.876 1.749 1.00 97.19 162 ASP A C 1
ATOM 1280 O O . ASP A 1 162 ? -0.885 0.946 2.444 1.00 97.19 162 ASP A O 1
ATOM 1284 N N . LEU A 1 163 ? -2.575 2.249 1.757 1.00 97.12 163 LEU A N 1
ATOM 1285 C CA . LEU A 1 163 ? -3.598 1.518 2.511 1.00 97.12 163 LEU A CA 1
ATOM 1286 C C . LEU A 1 163 ? -3.855 0.137 1.915 1.00 97.12 163 LEU A C 1
ATOM 1288 O O . LEU A 1 163 ? -3.993 -0.819 2.670 1.00 97.12 163 LEU A O 1
ATOM 1292 N N . GLY A 1 164 ? -3.884 0.026 0.586 1.00 97.06 164 GLY A N 1
ATOM 1293 C CA . GLY A 1 164 ? -3.966 -1.253 -0.118 1.00 97.06 164 GLY A CA 1
ATOM 1294 C C . GLY A 1 164 ? -2.820 -2.194 0.244 1.00 97.06 164 GLY A C 1
ATOM 1295 O O . GLY A 1 164 ? -3.043 -3.358 0.568 1.00 97.06 164 GLY A O 1
ATOM 1296 N N . ILE A 1 165 ? -1.595 -1.667 0.271 1.00 96.62 165 ILE A N 1
ATOM 1297 C CA . ILE A 1 165 ? -0.397 -2.399 0.695 1.00 96.62 165 ILE A CA 1
ATOM 1298 C C . ILE A 1 165 ? -0.556 -2.906 2.136 1.00 96.62 165 ILE A C 1
ATOM 1300 O O . ILE A 1 165 ? -0.360 -4.092 2.401 1.00 96.62 165 ILE A O 1
ATOM 1304 N N . ALA A 1 166 ? -0.952 -2.037 3.071 1.00 95.69 166 ALA A N 1
ATOM 1305 C CA . ALA A 1 166 ? -1.171 -2.429 4.464 1.00 95.69 166 ALA A CA 1
ATOM 1306 C C . ALA A 1 166 ? -2.290 -3.478 4.611 1.00 95.69 166 ALA A C 1
ATOM 1308 O O . ALA A 1 166 ? -2.129 -4.439 5.365 1.00 95.69 166 ALA A O 1
ATOM 1309 N N . LEU A 1 167 ? -3.386 -3.331 3.856 1.00 95.50 167 LEU A N 1
ATOM 1310 C CA . LEU A 1 167 ? -4.476 -4.306 3.776 1.00 95.50 167 LEU A CA 1
ATOM 1311 C C . LEU A 1 167 ? -3.982 -5.665 3.278 1.00 95.50 167 LEU A C 1
ATOM 1313 O O . LEU A 1 167 ? -4.393 -6.675 3.831 1.00 95.50 167 LEU A O 1
ATOM 1317 N N . CYS A 1 168 ? -3.093 -5.707 2.284 1.00 94.69 168 CYS A N 1
ATOM 1318 C CA . CYS A 1 168 ? -2.529 -6.956 1.769 1.00 94.69 168 CYS A CA 1
ATOM 1319 C C . CYS A 1 168 ? -1.733 -7.699 2.844 1.00 94.69 168 CYS A C 1
ATOM 1321 O O . CYS A 1 168 ? -1.994 -8.872 3.104 1.00 94.69 168 CYS A O 1
ATOM 1323 N N . HIS A 1 169 ? -0.834 -6.999 3.544 1.00 92.88 169 HIS A N 1
ATOM 1324 C CA . HIS A 1 169 ? -0.098 -7.581 4.669 1.00 92.88 169 HIS A CA 1
ATOM 1325 C C . HIS A 1 169 ? -1.036 -8.115 5.757 1.00 92.88 169 HIS A C 1
ATOM 1327 O O . HIS A 1 169 ? -0.822 -9.211 6.276 1.00 92.88 169 HIS A O 1
ATOM 1333 N N . TYR A 1 170 ? -2.086 -7.357 6.085 1.00 91.12 170 TYR A N 1
ATOM 1334 C CA . TYR A 1 170 ? -3.070 -7.790 7.067 1.00 91.12 170 TYR A CA 1
ATOM 1335 C C . TYR A 1 170 ? -3.855 -9.016 6.592 1.00 91.12 170 TYR A C 1
ATOM 1337 O O . TYR A 1 170 ? -3.948 -10.002 7.315 1.00 91.12 170 TYR A O 1
ATOM 1345 N N . ALA A 1 171 ? -4.375 -8.982 5.367 1.00 91.06 171 ALA A N 1
ATOM 1346 C CA . ALA A 1 171 ? -5.196 -10.036 4.791 1.00 91.06 171 ALA A CA 1
ATOM 1347 C C . ALA A 1 171 ? -4.432 -11.353 4.636 1.00 91.06 171 ALA A C 1
ATOM 1349 O O . ALA A 1 171 ? -4.980 -12.399 4.973 1.00 91.06 171 ALA A O 1
ATOM 1350 N N . LEU A 1 172 ? -3.178 -11.319 4.173 1.00 89.12 172 LEU A N 1
ATOM 1351 C CA . LEU A 1 172 ? -2.352 -12.521 4.027 1.00 89.12 172 LEU A CA 1
ATOM 1352 C C . LEU A 1 172 ? -2.038 -13.153 5.384 1.00 89.12 172 LEU A C 1
ATOM 1354 O O . LEU A 1 172 ? -2.163 -14.364 5.545 1.00 89.12 172 LEU A O 1
ATOM 1358 N N . ALA A 1 173 ? -1.686 -12.338 6.378 1.00 86.94 173 ALA A N 1
ATOM 1359 C CA . ALA A 1 173 ? -1.446 -12.835 7.725 1.00 86.94 173 ALA A CA 1
ATOM 1360 C C . ALA A 1 173 ? -2.730 -13.346 8.389 1.00 86.94 173 ALA A C 1
ATOM 1362 O O . ALA A 1 173 ? -2.703 -14.381 9.041 1.00 86.94 173 ALA A O 1
ATOM 1363 N N . TYR A 1 174 ? -3.861 -12.663 8.205 1.00 84.81 174 TYR A N 1
ATOM 1364 C CA . TYR A 1 174 ? -5.144 -13.094 8.753 1.00 84.81 174 TYR A CA 1
ATOM 1365 C C . TYR A 1 174 ? -5.626 -14.397 8.107 1.00 84.81 174 TYR A C 1
ATOM 1367 O O . TYR A 1 174 ? -5.972 -15.331 8.821 1.00 84.81 174 TYR A O 1
ATOM 1375 N N . SER A 1 175 ? -5.571 -14.498 6.775 1.00 82.50 175 SER A N 1
ATOM 1376 C CA . SER A 1 175 ? -6.010 -15.685 6.020 1.00 82.50 175 SER A CA 1
ATOM 1377 C C . SER A 1 175 ? -5.135 -16.914 6.282 1.00 82.50 175 SER A C 1
ATOM 1379 O O . SER A 1 175 ? -5.577 -18.036 6.070 1.00 82.50 175 SER A O 1
ATOM 1381 N N . HIS A 1 176 ? -3.903 -16.725 6.765 1.00 78.00 176 HIS A N 1
ATOM 1382 C CA . HIS A 1 176 ? -3.064 -17.830 7.228 1.00 78.00 176 HIS A CA 1
ATOM 1383 C C . HIS A 1 176 ? -3.618 -18.502 8.500 1.00 78.00 176 HIS A C 1
ATOM 1385 O O . HIS A 1 176 ? -3.366 -19.681 8.728 1.00 78.00 176 HIS A O 1
ATOM 1391 N N . PHE A 1 177 ? -4.367 -17.771 9.334 1.00 73.56 177 PHE A N 1
ATOM 1392 C CA . PHE A 1 177 ? -4.881 -18.268 10.617 1.00 73.56 177 PHE A CA 1
ATOM 1393 C C . PHE A 1 177 ? -6.411 -18.401 10.670 1.00 73.56 177 PHE A C 1
ATOM 1395 O O . PHE A 1 177 ? -6.922 -19.123 11.524 1.00 73.56 177 PHE A O 1
ATOM 1402 N N . TYR A 1 178 ? -7.148 -17.711 9.797 1.00 72.62 178 TYR A N 1
ATOM 1403 C CA . TYR A 1 178 ? -8.598 -17.536 9.895 1.00 72.62 178 TYR A CA 1
ATOM 1404 C C . TYR A 1 178 ? -9.301 -17.557 8.523 1.00 72.62 178 TYR A C 1
ATOM 1406 O O . TYR A 1 178 ? -8.682 -17.706 7.473 1.00 72.62 178 TYR A O 1
ATOM 1414 N N . ASN A 1 179 ? -10.629 -17.395 8.563 1.00 67.81 179 ASN A N 1
ATOM 1415 C CA . ASN A 1 179 ? -11.542 -17.251 7.422 1.00 67.81 179 ASN A CA 1
ATOM 1416 C C . ASN A 1 179 ? -11.130 -16.145 6.421 1.00 67.81 179 ASN A C 1
ATOM 1418 O O . ASN A 1 179 ? -10.344 -15.260 6.769 1.00 67.81 179 ASN A O 1
ATOM 1422 N N . PRO A 1 180 ? -11.702 -16.139 5.195 1.00 74.56 180 PRO A N 1
ATOM 1423 C CA . PRO A 1 180 ? -11.373 -15.146 4.175 1.00 74.56 180 PRO A CA 1
ATOM 1424 C C . PRO A 1 180 ? -11.577 -13.711 4.674 1.00 74.56 180 PRO A C 1
ATOM 1426 O O . PRO A 1 180 ? -12.638 -13.351 5.188 1.00 74.56 180 PRO A O 1
ATOM 1429 N N . PHE A 1 181 ? -10.548 -12.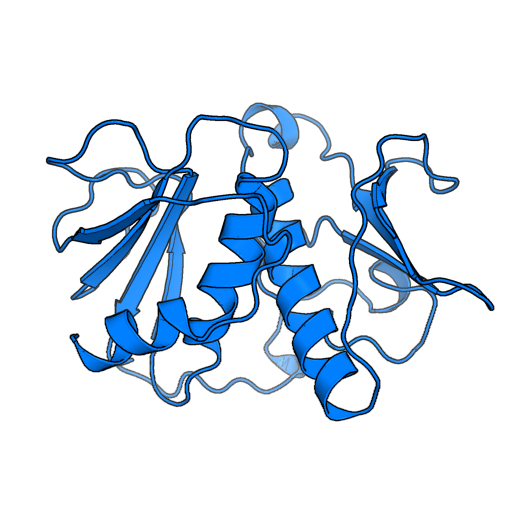886 4.488 1.00 83.25 181 PHE A N 1
ATOM 1430 C CA . PHE A 1 181 ? -10.584 -11.461 4.795 1.00 83.25 181 PHE A CA 1
ATOM 1431 C C . PHE A 1 181 ? -11.515 -10.725 3.818 1.00 83.25 181 PHE A C 1
ATOM 1433 O O . PHE A 1 181 ? -11.320 -10.781 2.605 1.00 83.25 181 PHE A O 1
ATOM 1440 N N . ILE A 1 182 ? -12.515 -10.011 4.343 1.00 87.25 182 ILE A N 1
ATOM 1441 C CA . ILE A 1 182 ? -13.451 -9.205 3.549 1.00 87.25 182 ILE A CA 1
ATOM 1442 C C . ILE A 1 182 ? -13.323 -7.754 3.987 1.00 87.25 182 ILE A C 1
ATOM 1444 O O . ILE A 1 182 ? -13.610 -7.432 5.136 1.00 87.25 182 ILE A O 1
ATOM 1448 N N . PHE A 1 183 ? -12.964 -6.876 3.053 1.00 92.38 183 PHE A N 1
ATOM 1449 C CA . PHE A 1 183 ? -12.882 -5.441 3.296 1.00 92.38 183 PHE A CA 1
ATOM 1450 C C . PHE A 1 183 ? -14.036 -4.696 2.631 1.00 92.38 183 PHE A C 1
ATOM 1452 O O . PHE A 1 183 ? -14.354 -4.905 1.459 1.00 92.38 183 PHE A O 1
ATOM 1459 N N . LYS A 1 184 ? -14.649 -3.772 3.367 1.00 93.00 184 LYS A N 1
ATOM 1460 C CA . LYS A 1 184 ? -15.688 -2.872 2.870 1.00 93.00 184 LYS A CA 1
ATOM 1461 C C . LYS A 1 184 ? -15.237 -1.433 3.042 1.00 93.00 184 LYS A C 1
ATOM 1463 O O . LYS A 1 184 ? -15.136 -0.916 4.159 1.00 93.00 184 LYS A O 1
ATOM 1468 N N . ARG A 1 185 ? -15.045 -0.747 1.913 1.00 92.19 185 ARG A N 1
ATOM 1469 C CA . ARG A 1 185 ? -14.741 0.683 1.912 1.00 92.19 185 ARG A CA 1
ATOM 1470 C C . ARG A 1 185 ? -15.859 1.471 2.582 1.00 92.19 185 ARG A C 1
ATOM 1472 O O . ARG A 1 185 ? -17.045 1.272 2.325 1.00 92.19 185 ARG A O 1
ATOM 1479 N N . HIS A 1 186 ? -15.456 2.429 3.395 1.00 86.69 186 HIS A N 1
ATOM 1480 C CA . HIS A 1 186 ? -16.321 3.370 4.075 1.00 86.69 186 HIS A CA 1
ATOM 1481 C C . HIS A 1 186 ? -15.823 4.810 3.856 1.00 86.69 186 HIS A C 1
ATOM 1483 O O . HIS A 1 186 ? -14.801 5.039 3.209 1.00 86.69 186 HIS A O 1
ATOM 1489 N N . GLY A 1 187 ? -16.586 5.802 4.316 1.00 76.44 187 GLY A N 1
ATOM 1490 C CA . GLY A 1 187 ? -16.254 7.217 4.112 1.00 76.44 187 GLY A CA 1
ATOM 1491 C C . GLY A 1 187 ? -16.676 8.155 5.240 1.00 76.44 187 GLY A C 1
ATOM 1492 O O . GLY A 1 187 ? -16.773 9.356 5.001 1.00 76.44 187 GLY A O 1
ATOM 1493 N N . ALA A 1 188 ? -16.948 7.646 6.443 1.00 78.81 188 ALA A N 1
ATOM 1494 C CA . ALA A 1 188 ? -17.349 8.472 7.580 1.00 78.81 188 ALA A CA 1
ATOM 1495 C C . ALA A 1 188 ? -16.163 9.083 8.339 1.00 78.81 188 ALA A C 1
ATOM 1497 O O . ALA A 1 188 ? -14.987 8.774 8.119 1.00 78.81 188 ALA A O 1
ATOM 1498 N N . LYS A 1 189 ? -16.500 9.971 9.276 1.00 75.81 189 LYS A N 1
ATOM 1499 C CA . LYS A 1 189 ? -15.561 10.495 10.268 1.00 75.81 189 LYS A CA 1
ATOM 1500 C C . LYS A 1 189 ? -15.048 9.348 11.145 1.00 75.81 189 LYS A C 1
ATOM 1502 O O . LYS A 1 189 ? -15.818 8.477 11.538 1.00 75.81 189 LYS A O 1
ATOM 1507 N N . SER A 1 190 ? -13.750 9.357 11.439 1.00 78.44 190 SER A N 1
ATOM 1508 C CA . SER A 1 190 ? -13.171 8.499 12.476 1.00 78.44 190 SER A CA 1
ATOM 1509 C C . SER A 1 190 ? -13.338 9.172 13.843 1.00 78.44 190 SER A C 1
ATOM 1511 O O . SER A 1 190 ? -13.364 10.402 13.929 1.00 78.44 190 SER A O 1
ATOM 1513 N N . SER A 1 191 ? -13.419 8.370 14.904 1.00 74.81 191 SER A N 1
ATOM 1514 C CA . SER A 1 191 ? -13.297 8.806 16.303 1.00 74.81 191 SER A CA 1
ATOM 1515 C C . SER A 1 191 ? -11.933 9.456 16.590 1.00 74.81 191 SER A C 1
ATOM 1517 O O . SER A 1 191 ? -11.806 10.285 17.492 1.00 74.81 191 SER A O 1
ATOM 1519 N N . ASN A 1 192 ? -10.911 9.121 15.797 1.00 77.88 192 ASN A N 1
ATOM 1520 C CA . ASN A 1 192 ? -9.531 9.525 16.015 1.00 77.88 192 ASN A CA 1
ATOM 1521 C C . ASN A 1 192 ? -9.212 10.848 15.292 1.00 77.88 192 ASN A C 1
ATOM 1523 O O . ASN A 1 192 ? -9.296 10.952 14.063 1.00 77.88 192 ASN A O 1
ATOM 1527 N N . LYS A 1 193 ? -8.826 11.892 16.044 1.00 83.88 193 LYS A N 1
ATOM 1528 C CA . LYS A 1 193 ? -8.509 13.214 15.468 1.00 83.88 193 LYS A CA 1
ATOM 1529 C C . LYS A 1 193 ? -7.372 13.099 14.447 1.00 83.88 193 LYS A C 1
ATOM 1531 O O . LYS A 1 193 ? -6.315 12.544 14.732 1.00 83.88 193 LYS A O 1
ATOM 1536 N N . GLY A 1 194 ? -7.572 13.678 13.263 1.00 88.88 194 GLY A N 1
ATOM 1537 C CA . GLY A 1 194 ? -6.608 13.598 12.160 1.00 88.88 194 GLY A CA 1
ATOM 1538 C C . GLY A 1 194 ? -6.712 12.320 11.324 1.00 88.88 194 GLY A C 1
ATOM 1539 O O . GLY A 1 194 ? -5.846 12.085 10.481 1.00 88.88 194 GLY A O 1
ATOM 1540 N N . PHE A 1 195 ? -7.762 11.520 11.521 1.00 91.56 195 PHE A N 1
ATOM 1541 C CA . PHE A 1 195 ? -8.078 10.358 10.700 1.00 91.56 195 PHE A CA 1
ATOM 1542 C C . PHE A 1 195 ? -9.484 10.453 10.096 1.00 91.56 195 PHE A C 1
ATOM 1544 O O . PHE A 1 195 ? -10.368 11.149 10.595 1.00 91.56 195 PHE A O 1
ATOM 1551 N N . GLN A 1 196 ? -9.691 9.710 9.015 1.00 93.25 196 GLN A N 1
ATOM 1552 C CA . GLN A 1 196 ? -10.986 9.456 8.395 1.00 93.25 196 GLN A CA 1
ATOM 1553 C C . GLN A 1 196 ? -11.180 7.943 8.293 1.00 93.25 196 GLN A C 1
ATOM 1555 O O . GLN A 1 196 ? -10.242 7.240 7.924 1.00 93.25 196 GLN A O 1
ATOM 1560 N N . LEU A 1 197 ? -12.370 7.427 8.605 1.00 94.00 197 LEU A N 1
ATOM 1561 C CA . LEU A 1 197 ? -12.628 5.993 8.488 1.00 94.00 197 LEU A CA 1
ATOM 1562 C C . LEU A 1 197 ? -12.605 5.596 7.006 1.00 94.00 197 LEU A C 1
ATOM 1564 O O . LEU A 1 197 ? -13.432 6.068 6.224 1.00 94.00 197 LEU A O 1
ATOM 1568 N N . PHE A 1 198 ? -11.647 4.748 6.629 1.00 95.19 198 PHE A N 1
ATOM 1569 C CA . PHE A 1 198 ? -11.462 4.292 5.251 1.00 95.19 198 PHE A CA 1
ATOM 1570 C C . PHE A 1 198 ? -12.258 3.028 4.949 1.00 95.19 198 PHE A C 1
ATOM 1572 O O . PHE A 1 198 ? -12.747 2.867 3.835 1.00 95.19 198 PHE A O 1
ATOM 1579 N N . GLY A 1 199 ? -12.427 2.148 5.932 1.00 94.00 199 GLY A N 1
ATOM 1580 C CA . GLY A 1 199 ? -13.221 0.935 5.788 1.00 94.00 199 GLY A CA 1
ATOM 1581 C C . GLY A 1 199 ? -13.177 0.049 7.020 1.00 94.00 199 GLY A C 1
ATOM 1582 O O . GLY A 1 199 ? -12.634 0.445 8.054 1.00 94.00 199 GLY A O 1
ATOM 1583 N N . ARG A 1 200 ? -13.793 -1.121 6.892 1.00 90.81 200 ARG A N 1
ATOM 1584 C CA . ARG A 1 200 ? -13.894 -2.160 7.916 1.00 90.81 200 ARG A CA 1
ATOM 1585 C C . ARG A 1 200 ? -13.994 -3.542 7.288 1.00 90.81 200 ARG A C 1
ATOM 1587 O O . ARG A 1 200 ? -14.314 -3.579 6.077 1.00 90.81 200 ARG A O 1
#

Sequence (200 aa):
MKGILNAIDGFISLYPAVTLDWGFTERMKGPFKVDALHYLINSGQGKKGEAESAGFLFQQPMHLNGIGSVWLGGPKDVEINPAGIVATAFGEPKEVIRRQRSEFRRKPIAKIINSPDDPSHLAPSGLNPQPWYWEKTDDRLLLPKRLLKLPISLFYKLTEVDLGIALCHYALAYSHFYNPFIFKRHGAKSSNKGFQLFGR